Protein AF-A0A660V0S8-F1 (afdb_monomer)

Solvent-accessible surface area (backbone atoms only — not comparable to full-atom values): 15104 Å² total; per-residue (Å²): 139,89,83,45,78,45,71,48,69,44,84,44,68,54,79,60,59,44,68,66,18,20,34,27,27,36,7,22,43,36,39,29,39,39,32,39,33,30,27,68,86,47,39,59,31,23,13,35,38,32,38,13,78,90,41,45,68,30,36,36,28,32,35,51,12,37,29,36,12,45,38,39,24,32,28,71,76,47,45,76,46,73,36,50,101,50,11,32,24,52,79,33,47,68,75,63,17,51,78,36,50,44,72,49,39,80,84,70,50,80,66,59,75,43,50,76,72,56,59,81,54,47,78,40,70,63,48,84,91,79,54,65,42,67,44,73,46,77,47,57,16,28,30,40,56,50,70,63,48,52,61,27,54,15,41,36,39,40,37,42,42,40,36,38,34,61,54,26,42,41,36,31,57,17,39,36,41,33,29,27,35,39,35,28,67,37,53,58,84,40,76,82,74,63,22,34,41,35,35,52,19,41,39,42,42,39,50,28,66,74,44,68,99,44,82,81,42,60,71,50,42,74,48,42,49,28,29,34,43,18,33,17,19,34,40,35,33,40,19,37,30,68,34,41,40,14,22,36,35,20,24,26,44,36,34,26,54,46,37,21,31,35,29,43,28,26,38,37,28,62,20,70,55,64,32,36,38,36,40,45,23,49,38,30,15,39,47,90,81,65,88,60,79,35,48,54,47,52,73,52,76,39,74,45,74,42,77,89,47,62,43,79,49,86,129

Radius of gyration: 21.32 Å; Cα contacts (8 Å, |Δi|>4): 962; chains: 1; bounding box: 50×56×62 Å

Secondary structure (DSSP, 8-state):
---EEE--EEEEE---GGGGSSEEESS-EEEEEEEEEEESSSGGGG-EEE--TT-SEEEEEEES-EESS-EEE--TT-EEEEESTT-EETTEETTGGGGGEEESPPPPPPPPB-GGGGGGG--EE--TTT--TTS-EEEEEEEE-TT---EE-S-EEEEEEEEEPSS-EEEE-S-EEEEEEEEE---TT--SS-SEEEE-S-EEEE-GGGS-SSGGGTTGGG--SEEEEEEEEEEEE-S-BSEE-SEEEEEEEEE-TT--EEESS-EEE-SSSPEEEEEEEEEEE--TT--SPPTTB---EEEEE-GGG-EEE--

Sequence (315 aa):
ISRTIRVNYSFGTREHNVFDYGVATKGPLSLSGNIDMNGATVAVEADVYIESNSQNEALSIIGNSQIAGDVQITNPDAYVTLQGGQAGIGGETGDDALDHVTIGSEPSEFPLPLTGYFEQYVQNVFDPDEEDTSADNTYENIRIPGGTNPHFSGNVTLNGIIFIETPNVVTFSGNVDITGIIIGDGDMNDNSGTNQLTFLGNVSSSSVESLPETSQFDGIRDETGTFLMAPGFTASFGGSFDTLNGAIAANGINFFGNAGGTINGSILNYSDTPMTFSGNSDLTFNRSGITEVPAGFGPEIILHYISDSYSEVSG

Nearest PDB structures (foldseek):
  8x1l-assembly1_A  TM=3.898E-01  e=7.301E-03  Flavobacterium frigoris PS1
  3uyv-assembly1_A-2  TM=3.510E-01  e=4.086E-03  Leucosporidium sp. AY30
  6n2b-assembly1_A  TM=2.556E-01  e=6.433E-02  Caldicellulosiruptor acetigenus I77R1B

Mean predicted aligned error: 4.98 Å

Structure (mmCIF, N/CA/C/O backbone):
data_AF-A0A660V0S8-F1
#
_entry.id   AF-A0A660V0S8-F1
#
loop_
_atom_site.group_PDB
_atom_site.id
_atom_site.type_symbol
_atom_site.label_atom_id
_atom_site.label_alt_id
_atom_site.label_comp_id
_atom_site.label_asym_id
_atom_site.label_entity_id
_atom_site.label_seq_id
_atom_site.pdbx_PDB_ins_code
_atom_site.Cartn_x
_atom_site.Cartn_y
_atom_site.Cartn_z
_atom_site.occupancy
_atom_site.B_iso_or_equiv
_atom_site.auth_seq_id
_atom_site.auth_comp_id
_atom_site.auth_asym_id
_atom_site.auth_atom_id
_atom_site.pdbx_PDB_model_num
ATOM 1 N N . ILE A 1 1 ? -28.653 -31.673 -38.261 1.00 70.56 1 ILE A N 1
ATOM 2 C CA . ILE A 1 1 ? -27.719 -32.629 -37.620 1.00 70.56 1 ILE A CA 1
ATOM 3 C C . ILE A 1 1 ? -27.285 -31.982 -36.315 1.00 70.56 1 ILE A C 1
ATOM 5 O O . ILE A 1 1 ? -26.830 -30.849 -36.370 1.00 70.56 1 ILE A O 1
ATOM 9 N N . SER A 1 2 ? -27.521 -32.638 -35.179 1.00 75.94 2 SER A N 1
ATOM 10 C CA . SER A 1 2 ? -27.063 -32.200 -33.853 1.00 75.94 2 SER A CA 1
ATOM 11 C C . SER A 1 2 ? -25.847 -33.043 -33.469 1.00 75.94 2 SER A C 1
ATOM 13 O O . SER A 1 2 ? -25.834 -34.234 -33.781 1.00 75.94 2 SER A O 1
ATOM 15 N N . ARG A 1 3 ? -24.831 -32.441 -32.846 1.00 79.00 3 ARG A N 1
ATOM 16 C CA . ARG A 1 3 ? -23.669 -33.144 -32.284 1.00 79.00 3 ARG A CA 1
ATOM 17 C C . ARG A 1 3 ? -23.529 -32.759 -30.819 1.00 79.00 3 ARG A C 1
ATOM 19 O O . ARG A 1 3 ? -23.626 -31.579 -30.491 1.00 79.00 3 ARG A O 1
ATOM 26 N N . THR A 1 4 ? -23.285 -33.745 -29.963 1.00 85.88 4 THR A N 1
ATOM 27 C CA . THR A 1 4 ? -22.961 -33.524 -28.553 1.00 85.88 4 THR A CA 1
ATOM 28 C C . THR A 1 4 ? -21.456 -33.645 -28.383 1.00 85.88 4 THR A C 1
ATOM 30 O O . THR A 1 4 ? -20.863 -34.638 -28.796 1.00 85.88 4 THR A O 1
ATOM 33 N N . ILE A 1 5 ? -20.838 -32.632 -27.784 1.00 89.44 5 ILE A N 1
ATOM 34 C CA . ILE A 1 5 ? -19.402 -32.605 -27.500 1.00 89.44 5 ILE A CA 1
ATOM 35 C C . ILE A 1 5 ? -19.208 -32.825 -26.002 1.00 89.44 5 ILE A C 1
ATOM 37 O O . ILE A 1 5 ? -19.959 -32.287 -25.187 1.00 89.44 5 ILE A O 1
ATOM 41 N N . ARG A 1 6 ? -18.192 -33.611 -25.647 1.00 90.56 6 ARG A N 1
ATOM 42 C CA . ARG A 1 6 ? -17.685 -33.747 -24.285 1.00 90.56 6 ARG A CA 1
ATOM 43 C C . ARG A 1 6 ? -16.220 -33.332 -24.258 1.00 90.56 6 ARG A C 1
ATOM 45 O O . ARG A 1 6 ? -15.442 -33.744 -25.114 1.00 90.56 6 ARG A O 1
ATOM 52 N N . VAL A 1 7 ? -15.877 -32.543 -23.251 1.00 92.75 7 VAL A N 1
ATOM 53 C CA . VAL A 1 7 ? -14.520 -32.097 -22.940 1.00 92.75 7 VAL A CA 1
ATOM 54 C C . VAL A 1 7 ? -14.321 -32.163 -21.430 1.00 92.75 7 VAL A C 1
ATOM 56 O O . VAL A 1 7 ? -15.283 -32.025 -20.671 1.00 92.75 7 VAL A O 1
ATOM 59 N N . ASN A 1 8 ? -13.084 -32.376 -21.006 1.00 93.50 8 ASN A N 1
ATOM 60 C CA . ASN A 1 8 ? -12.657 -32.275 -19.621 1.00 93.50 8 ASN A CA 1
ATOM 61 C C . ASN A 1 8 ? -11.898 -30.961 -19.421 1.00 93.50 8 ASN A C 1
ATOM 63 O O . ASN A 1 8 ? -11.192 -30.480 -20.311 1.00 93.50 8 ASN A O 1
ATOM 67 N N . TYR A 1 9 ? -12.003 -30.438 -18.208 1.00 91.56 9 TYR A N 1
ATOM 68 C CA . TYR A 1 9 ? -11.199 -29.328 -17.725 1.00 91.56 9 TYR A CA 1
ATOM 69 C C . TYR A 1 9 ? -10.432 -29.788 -16.488 1.00 91.56 9 TYR A C 1
ATOM 71 O O . TYR A 1 9 ? -10.940 -30.608 -15.718 1.00 91.56 9 TYR A O 1
ATOM 79 N N . SER A 1 10 ? -9.229 -29.262 -16.295 1.00 91.06 10 SER A N 1
ATOM 80 C CA . SER A 1 10 ? -8.525 -29.323 -15.014 1.00 91.06 10 SER A CA 1
ATOM 81 C C . SER A 1 10 ? -8.534 -27.949 -14.367 1.00 91.06 10 SER A C 1
ATOM 83 O O . SER A 1 10 ? -8.363 -26.942 -15.049 1.00 91.06 10 SER A O 1
ATOM 85 N N . PHE A 1 11 ? -8.705 -27.914 -13.052 1.00 85.69 11 PHE A N 1
ATOM 86 C CA . PHE A 1 11 ? -8.519 -26.695 -12.277 1.00 85.69 11 PHE A CA 1
ATOM 87 C C . PHE A 1 11 ? -7.022 -26.442 -12.089 1.00 85.69 11 PHE A C 1
ATOM 89 O O . PHE A 1 11 ? -6.284 -27.362 -11.733 1.00 85.69 11 PHE A O 1
ATOM 96 N N . GLY A 1 12 ? -6.594 -25.214 -12.347 1.00 77.62 12 GLY A N 1
ATOM 97 C CA . GLY A 1 12 ? -5.301 -24.673 -11.951 1.00 77.62 12 GLY A CA 1
ATOM 98 C C . GLY A 1 12 ? -5.501 -23.379 -11.172 1.00 77.62 12 GLY A C 1
ATOM 99 O O . GLY A 1 12 ? -6.607 -22.838 -11.122 1.00 77.62 12 GLY A O 1
ATOM 100 N N . THR A 1 13 ? -4.435 -22.893 -10.559 1.00 70.50 13 THR A N 1
ATOM 101 C CA . THR A 1 13 ? -4.370 -21.563 -9.950 1.00 70.50 13 THR A CA 1
ATOM 102 C C . THR A 1 13 ? -3.445 -20.714 -10.798 1.00 70.50 13 THR A C 1
ATOM 104 O O . THR A 1 13 ? -2.351 -21.170 -11.139 1.00 70.50 13 THR A O 1
ATOM 107 N N . ARG A 1 14 ? -3.870 -19.504 -11.159 1.00 66.50 14 ARG A N 1
ATOM 108 C CA . ARG A 1 14 ? -2.944 -18.534 -11.741 1.00 66.50 14 ARG A CA 1
ATOM 109 C C . ARG A 1 14 ? -2.052 -17.977 -10.644 1.00 66.50 14 ARG A C 1
ATOM 111 O O . ARG A 1 14 ? -2.534 -17.667 -9.557 1.00 66.50 14 ARG A O 1
ATOM 118 N N . GLU A 1 15 ? -0.758 -17.900 -10.920 1.00 67.38 15 GLU A N 1
ATOM 119 C CA . GLU A 1 15 ? 0.178 -17.217 -10.034 1.00 67.38 15 GLU A CA 1
ATOM 120 C C . GLU A 1 15 ? -0.044 -15.706 -10.157 1.00 67.38 15 GLU A C 1
ATOM 122 O O . GLU A 1 15 ? -0.038 -15.155 -11.261 1.00 67.38 15 GLU A O 1
ATOM 127 N N . HIS A 1 16 ? -0.258 -15.047 -9.017 1.00 81.12 16 HIS A N 1
ATOM 128 C CA . HIS A 1 16 ? -0.380 -13.593 -8.922 1.00 81.12 16 HIS A CA 1
ATOM 129 C C . HIS A 1 16 ? 1.010 -12.965 -8.954 1.00 81.12 16 HIS A C 1
ATOM 131 O O . HIS A 1 16 ? 1.558 -12.580 -7.922 1.00 81.12 16 HIS A O 1
ATOM 137 N N . ASN A 1 17 ? 1.579 -12.870 -10.153 1.00 87.25 17 ASN A N 1
ATOM 138 C CA . ASN A 1 17 ? 2.924 -12.337 -10.381 1.00 87.25 17 ASN A CA 1
ATOM 139 C C . ASN A 1 17 ? 3.076 -10.852 -10.001 1.00 87.25 17 ASN A C 1
ATOM 141 O O . ASN A 1 17 ? 4.182 -10.332 -9.947 1.00 87.25 17 ASN A O 1
ATOM 145 N N . VAL A 1 18 ? 1.986 -10.140 -9.704 1.00 92.25 18 VAL A N 1
ATOM 146 C CA . VAL A 1 18 ? 2.048 -8.746 -9.245 1.00 92.25 18 VAL A CA 1
ATOM 147 C C . VAL A 1 18 ? 2.797 -8.587 -7.911 1.00 92.25 18 VAL A C 1
ATOM 149 O O . VAL A 1 18 ? 3.377 -7.535 -7.656 1.00 92.25 18 VAL A O 1
ATOM 152 N N . PHE A 1 19 ? 2.839 -9.634 -7.077 1.00 92.88 19 PHE A N 1
ATOM 153 C CA . PHE A 1 19 ? 3.627 -9.648 -5.836 1.00 92.88 19 PHE A CA 1
ATOM 154 C C . PHE A 1 19 ? 5.127 -9.908 -6.073 1.00 92.88 19 PHE A C 1
ATOM 156 O O . PHE A 1 19 ? 5.934 -9.790 -5.145 1.00 92.88 19 PHE A O 1
ATOM 163 N N . ASP A 1 20 ? 5.528 -10.188 -7.319 1.00 91.88 20 ASP A N 1
ATOM 164 C CA . ASP A 1 20 ? 6.935 -10.286 -7.714 1.00 91.88 20 ASP A CA 1
ATOM 165 C C . ASP A 1 20 ? 7.611 -8.915 -7.837 1.00 91.88 20 ASP A C 1
ATOM 167 O O . ASP A 1 20 ? 8.824 -8.857 -8.019 1.00 91.88 20 ASP A O 1
ATOM 171 N N . TYR A 1 21 ? 6.859 -7.825 -7.673 1.00 95.31 21 TYR A N 1
ATOM 172 C CA . TYR A 1 21 ? 7.344 -6.449 -7.701 1.00 95.31 21 TYR A CA 1
ATOM 173 C C . TYR A 1 21 ? 7.270 -5.831 -6.301 1.00 95.31 21 TYR A C 1
ATOM 175 O O . TYR A 1 21 ? 6.387 -6.162 -5.505 1.00 95.31 21 TYR A O 1
ATOM 183 N N . GLY A 1 22 ? 8.183 -4.911 -5.989 1.00 96.00 22 GLY A N 1
ATOM 184 C CA . GLY A 1 22 ? 8.070 -4.079 -4.787 1.00 96.00 22 GLY A CA 1
ATOM 185 C C . GLY A 1 22 ? 6.885 -3.122 -4.901 1.00 96.00 22 GLY A C 1
ATOM 186 O O . GLY A 1 22 ? 6.108 -2.952 -3.959 1.00 96.00 22 GLY A O 1
ATOM 187 N N . VAL A 1 23 ? 6.693 -2.563 -6.099 1.00 97.94 23 VAL A N 1
ATOM 188 C CA . VAL A 1 23 ? 5.574 -1.675 -6.426 1.00 97.94 23 VAL A CA 1
ATOM 189 C C . VAL A 1 23 ? 4.888 -2.141 -7.700 1.00 97.94 23 VAL A C 1
ATOM 191 O O . VAL A 1 23 ? 5.530 -2.344 -8.724 1.00 97.94 23 VAL A O 1
ATOM 194 N N . ALA A 1 24 ? 3.566 -2.236 -7.656 1.00 98.00 24 ALA A N 1
ATOM 195 C CA . ALA A 1 24 ? 2.727 -2.486 -8.810 1.00 98.00 24 ALA A CA 1
ATOM 196 C C . ALA A 1 24 ? 1.561 -1.497 -8.852 1.00 98.00 24 ALA A C 1
ATOM 198 O O . ALA A 1 24 ? 0.851 -1.296 -7.865 1.00 98.00 24 ALA A O 1
ATOM 199 N N . THR A 1 25 ? 1.330 -0.871 -10.001 1.00 98.38 25 THR A N 1
ATOM 200 C CA . THR A 1 25 ? 0.283 0.146 -10.145 1.00 98.38 25 THR A CA 1
ATOM 201 C C . THR A 1 25 ? -0.439 0.043 -11.480 1.00 98.38 25 THR A C 1
ATOM 203 O O . THR A 1 25 ? 0.182 -0.165 -12.520 1.00 98.38 25 THR A O 1
ATOM 206 N N . LYS A 1 26 ? -1.766 0.212 -11.465 1.00 97.75 26 LYS A N 1
ATOM 207 C CA . LYS A 1 26 ? -2.550 0.349 -12.700 1.00 97.75 26 LYS A CA 1
ATOM 208 C C . LYS A 1 26 ? -2.411 1.738 -13.327 1.00 97.75 26 LYS A C 1
ATOM 210 O O . LYS A 1 26 ? -2.377 1.867 -14.548 1.00 97.75 26 LYS A O 1
ATOM 215 N N . GLY A 1 27 ? -2.310 2.779 -12.507 1.00 97.75 27 GLY A N 1
ATOM 216 C CA . GLY A 1 27 ? -2.029 4.151 -12.925 1.00 97.75 27 GLY A CA 1
ATOM 217 C C . GLY A 1 27 ? -0.530 4.457 -13.012 1.00 97.75 27 GLY A C 1
ATOM 218 O O . GLY A 1 27 ? 0.284 3.614 -12.629 1.00 97.75 27 GLY A O 1
ATOM 219 N N . PRO A 1 28 ? -0.152 5.663 -13.470 1.00 98.44 28 PRO A N 1
ATOM 220 C CA . PRO A 1 28 ? 1.238 6.117 -13.484 1.00 98.44 28 PRO A CA 1
ATOM 221 C C . PRO A 1 28 ? 1.906 6.088 -12.107 1.00 98.44 28 PRO A C 1
ATOM 223 O O . PRO A 1 28 ? 1.236 6.230 -11.083 1.00 98.44 28 PRO A O 1
ATOM 226 N N . LEU A 1 29 ? 3.235 6.009 -12.085 1.00 98.69 29 LEU A N 1
ATOM 227 C CA . LEU A 1 29 ? 4.045 6.218 -10.885 1.00 98.69 29 LEU A CA 1
ATOM 228 C C . LEU A 1 29 ? 4.779 7.561 -10.962 1.00 98.69 29 LEU A C 1
ATOM 230 O O . LEU A 1 29 ? 5.435 7.876 -11.954 1.00 98.69 29 LEU A O 1
ATOM 234 N N . SER A 1 30 ? 4.708 8.351 -9.894 1.00 98.44 30 SER A N 1
ATOM 235 C CA . SER A 1 30 ? 5.436 9.615 -9.777 1.00 98.44 30 SER A CA 1
ATOM 236 C C . SER A 1 30 ? 6.283 9.639 -8.510 1.00 98.44 30 SER A C 1
ATOM 238 O O . SER A 1 30 ? 5.748 9.633 -7.404 1.00 98.44 30 SER A O 1
ATOM 240 N N . LEU A 1 31 ? 7.597 9.762 -8.672 1.00 98.25 31 LEU A N 1
ATOM 241 C CA . LEU A 1 31 ? 8.572 9.969 -7.606 1.00 98.25 31 LEU A CA 1
ATOM 242 C C . LEU A 1 31 ? 9.061 11.419 -7.636 1.00 98.25 31 LEU A C 1
ATOM 244 O O . LEU A 1 31 ? 9.432 11.933 -8.692 1.00 98.25 31 LEU A O 1
ATOM 248 N N . SER A 1 32 ? 9.064 12.103 -6.493 1.00 97.31 32 SER A N 1
ATOM 249 C CA . SER A 1 32 ? 9.518 13.495 -6.414 1.00 97.31 32 SER A CA 1
ATOM 250 C C . SER A 1 32 ? 10.283 13.820 -5.130 1.00 97.31 32 SER A C 1
ATOM 252 O O . SER A 1 32 ? 9.891 13.441 -4.032 1.00 97.31 32 SER A O 1
ATOM 254 N N . GLY A 1 33 ? 11.364 14.589 -5.248 1.00 95.69 33 GLY A N 1
ATOM 255 C CA . GLY A 1 33 ? 12.236 14.909 -4.118 1.00 95.69 33 GLY A CA 1
ATOM 256 C C . GLY A 1 33 ? 13.392 13.919 -4.012 1.00 95.69 33 GLY A C 1
ATOM 257 O O . GLY A 1 33 ? 14.150 13.771 -4.972 1.00 95.69 33 GLY A O 1
ATOM 258 N N . ASN A 1 34 ? 13.552 13.285 -2.853 1.00 96.31 34 ASN A N 1
ATOM 259 C CA . ASN A 1 34 ? 14.632 12.348 -2.539 1.00 96.31 34 ASN A CA 1
ATOM 260 C C . ASN A 1 34 ? 14.026 11.017 -2.064 1.00 96.31 34 ASN A C 1
ATOM 262 O O . ASN A 1 34 ? 14.058 10.711 -0.873 1.00 96.31 34 ASN A O 1
ATOM 266 N N . ILE A 1 35 ? 13.386 10.292 -2.983 1.00 97.44 35 ILE A N 1
ATOM 267 C CA .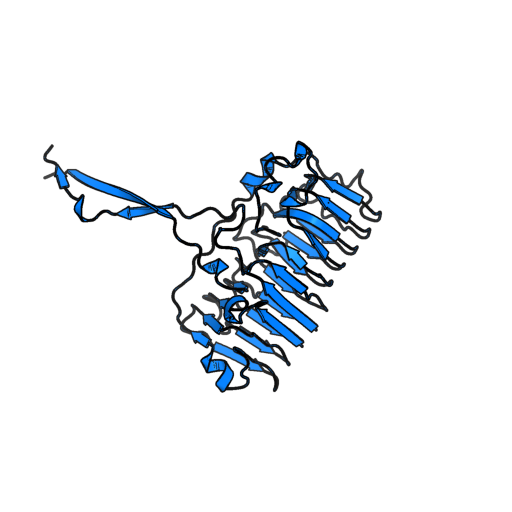 ILE A 1 35 ? 12.812 8.970 -2.722 1.00 97.44 35 ILE A CA 1
ATOM 268 C C . ILE A 1 35 ? 13.798 7.902 -3.167 1.00 97.44 35 ILE A C 1
ATOM 270 O O . ILE A 1 35 ? 14.165 7.895 -4.335 1.00 97.44 35 ILE A O 1
ATOM 274 N N . ASP A 1 36 ? 14.189 6.996 -2.285 1.00 96.88 36 ASP A N 1
ATOM 275 C CA . ASP A 1 36 ? 15.048 5.867 -2.634 1.00 96.88 36 ASP A CA 1
ATOM 276 C C . ASP A 1 36 ? 14.290 4.551 -2.437 1.00 96.88 36 ASP A C 1
ATOM 278 O O . ASP A 1 36 ? 13.828 4.260 -1.336 1.00 96.88 36 ASP A O 1
ATOM 282 N N . MET A 1 37 ? 14.109 3.772 -3.503 1.00 97.56 37 MET A N 1
ATOM 283 C CA . MET A 1 37 ? 13.442 2.470 -3.464 1.00 97.56 37 MET A CA 1
ATOM 284 C C . MET A 1 37 ? 14.470 1.351 -3.612 1.00 97.56 37 MET A C 1
ATOM 286 O O . MET A 1 37 ? 14.977 1.112 -4.705 1.00 97.56 37 MET A O 1
ATOM 290 N N . ASN A 1 38 ? 14.729 0.623 -2.529 1.00 97.00 38 ASN A N 1
ATOM 291 C CA . ASN A 1 38 ? 15.744 -0.425 -2.465 1.00 97.00 38 ASN A CA 1
ATOM 292 C C . ASN A 1 38 ? 15.150 -1.791 -2.138 1.00 97.00 38 ASN A C 1
ATOM 294 O O . ASN A 1 38 ? 14.144 -1.899 -1.444 1.00 97.00 38 ASN A O 1
ATOM 298 N N . GLY A 1 39 ? 15.807 -2.851 -2.598 1.00 94.19 39 GLY A N 1
ATOM 299 C CA . GLY A 1 39 ? 15.573 -4.193 -2.074 1.00 94.19 39 GLY A CA 1
ATOM 300 C C . GLY A 1 39 ? 16.369 -4.428 -0.792 1.00 94.19 39 GLY A C 1
ATOM 301 O O . GLY A 1 39 ? 17.503 -3.963 -0.676 1.00 94.19 39 GLY A O 1
ATOM 302 N N . ALA A 1 40 ? 15.803 -5.156 0.169 1.00 92.19 40 ALA A N 1
ATOM 303 C CA . ALA A 1 40 ? 16.470 -5.470 1.433 1.00 92.19 40 ALA A CA 1
ATOM 304 C C . ALA A 1 40 ? 17.682 -6.394 1.243 1.00 92.19 40 ALA A C 1
ATOM 306 O O . ALA A 1 40 ? 18.696 -6.263 1.931 1.00 92.19 40 ALA A O 1
ATOM 307 N N . THR A 1 41 ? 17.568 -7.333 0.307 1.00 88.00 41 THR A N 1
ATOM 308 C CA . THR A 1 41 ? 18.562 -8.370 0.021 1.00 88.00 41 THR A CA 1
ATOM 309 C C . THR A 1 41 ? 19.060 -8.285 -1.416 1.00 88.00 41 THR A C 1
ATOM 311 O O . THR A 1 41 ? 20.258 -8.440 -1.663 1.00 88.00 41 THR A O 1
ATOM 314 N N . VAL A 1 42 ? 18.157 -8.060 -2.374 1.00 88.94 42 VAL A N 1
ATOM 315 C CA . VAL A 1 42 ? 18.467 -8.017 -3.811 1.00 88.94 42 VAL A CA 1
ATOM 316 C C . VAL A 1 42 ? 17.638 -6.944 -4.510 1.00 88.94 42 VAL A C 1
ATOM 318 O O . VAL A 1 42 ? 16.477 -6.749 -4.179 1.00 88.94 42 VAL A O 1
ATOM 321 N N . ALA A 1 43 ? 18.211 -6.276 -5.515 1.00 85.62 43 ALA A N 1
ATOM 322 C CA . ALA A 1 43 ? 17.563 -5.158 -6.212 1.00 85.62 43 ALA A CA 1
ATOM 323 C C . ALA A 1 43 ? 16.181 -5.504 -6.800 1.00 85.62 43 ALA A C 1
ATOM 325 O O . ALA A 1 43 ? 15.278 -4.679 -6.724 1.00 85.62 43 ALA A O 1
ATOM 326 N N . VAL A 1 44 ? 15.997 -6.749 -7.268 1.00 89.69 44 VAL A N 1
ATOM 327 C CA . VAL A 1 44 ? 14.719 -7.270 -7.797 1.00 89.69 44 VAL A CA 1
ATOM 328 C C . VAL A 1 44 ? 13.560 -7.156 -6.791 1.00 89.69 44 VAL A C 1
ATOM 330 O O . VAL A 1 44 ? 12.390 -7.115 -7.160 1.00 89.69 44 VAL A O 1
ATOM 333 N N . GLU A 1 45 ? 13.841 -7.051 -5.486 1.00 92.06 45 GLU A N 1
ATOM 334 C CA . GLU A 1 45 ? 12.801 -6.797 -4.481 1.00 92.06 45 GLU A CA 1
ATOM 335 C C . GLU A 1 45 ? 12.115 -5.438 -4.660 1.00 92.06 45 GLU A C 1
ATOM 337 O O . GLU A 1 45 ? 10.946 -5.321 -4.299 1.00 92.06 45 GLU A O 1
ATOM 342 N N . ALA A 1 46 ? 12.801 -4.466 -5.265 1.00 95.62 46 ALA A N 1
ATOM 343 C CA . ALA A 1 46 ? 12.306 -3.127 -5.569 1.00 95.62 46 ALA A CA 1
ATOM 344 C C . ALA A 1 46 ? 11.929 -2.926 -7.046 1.00 95.62 46 ALA A C 1
ATOM 346 O O . ALA A 1 46 ? 11.764 -1.782 -7.469 1.00 95.62 46 ALA A O 1
ATOM 347 N N . ASP A 1 47 ? 11.777 -4.006 -7.820 1.00 97.69 47 ASP A N 1
ATOM 348 C CA . ASP A 1 47 ? 11.241 -3.917 -9.179 1.00 97.69 47 ASP A CA 1
ATOM 349 C C . ASP A 1 47 ? 9.861 -3.256 -9.180 1.00 97.69 47 ASP A C 1
ATOM 351 O O . ASP A 1 47 ? 9.079 -3.376 -8.225 1.00 97.69 47 ASP A O 1
ATOM 355 N N . VAL A 1 48 ? 9.557 -2.575 -10.281 1.00 98.44 48 VAL A N 1
ATOM 356 C CA . VAL A 1 48 ? 8.329 -1.803 -10.443 1.00 98.44 48 VAL A CA 1
ATOM 357 C C . VAL A 1 48 ? 7.558 -2.269 -11.667 1.00 98.44 48 VAL A C 1
ATOM 359 O O . VAL A 1 48 ? 8.093 -2.346 -12.770 1.00 98.44 48 VAL A O 1
ATOM 362 N N . TYR A 1 49 ? 6.265 -2.508 -11.480 1.00 98.50 49 TYR A N 1
ATOM 363 C CA . TYR A 1 49 ? 5.316 -2.801 -12.545 1.00 98.50 49 TYR A CA 1
ATOM 364 C C . TYR A 1 49 ? 4.280 -1.678 -12.689 1.00 98.50 49 TYR A C 1
ATOM 366 O O . TYR A 1 49 ? 3.682 -1.232 -11.707 1.00 98.50 49 TYR A O 1
ATOM 374 N N . ILE A 1 50 ? 4.039 -1.227 -13.921 1.00 98.69 50 ILE A N 1
ATOM 375 C CA . ILE A 1 50 ? 3.131 -0.117 -14.233 1.00 98.69 50 ILE A CA 1
ATOM 376 C C . ILE A 1 50 ? 2.248 -0.489 -15.433 1.00 98.69 50 ILE A C 1
ATOM 378 O O . ILE A 1 50 ? 2.754 -0.682 -16.535 1.00 98.69 50 ILE A O 1
ATOM 382 N N . GLU A 1 51 ? 0.919 -0.522 -15.280 1.00 98.19 51 GLU A N 1
ATOM 383 C CA . GLU A 1 51 ? 0.040 -0.697 -16.450 1.00 98.19 51 GLU A CA 1
ATOM 384 C C . GLU A 1 51 ? -0.039 0.594 -17.279 1.00 98.19 51 GLU A C 1
ATOM 386 O O . GLU A 1 51 ? 0.300 0.606 -18.461 1.00 98.19 51 GLU A O 1
ATOM 391 N N . SER A 1 52 ? -0.498 1.686 -16.654 1.00 97.31 52 SER A N 1
ATOM 392 C CA . SER A 1 52 ? -0.670 3.031 -17.224 1.00 97.31 52 SER A CA 1
ATOM 393 C C . SER A 1 52 ? -1.359 3.064 -18.597 1.00 97.31 52 SER A C 1
ATOM 395 O O . SER A 1 52 ? -1.012 3.855 -19.473 1.00 97.31 52 SER A O 1
ATOM 397 N N . ASN A 1 53 ? -2.381 2.231 -18.805 1.00 96.12 53 ASN A N 1
ATOM 398 C CA . ASN A 1 53 ? -3.073 2.117 -20.099 1.00 96.12 53 ASN A CA 1
ATOM 399 C C . ASN A 1 53 ? -3.807 3.402 -20.541 1.00 96.12 53 ASN A C 1
ATOM 401 O O . ASN A 1 53 ? -4.153 3.545 -21.712 1.00 96.12 53 ASN A O 1
ATOM 405 N N . SER A 1 54 ? -4.079 4.327 -19.616 1.00 93.88 54 SER A N 1
ATOM 406 C CA . SER A 1 54 ? -4.799 5.582 -19.876 1.00 93.88 54 SER A CA 1
ATOM 407 C C . SER A 1 54 ? -3.897 6.820 -19.959 1.00 93.88 54 SER A C 1
ATOM 409 O O . SER A 1 54 ? -4.397 7.908 -20.251 1.00 93.88 54 SER A O 1
ATOM 411 N N . GLN A 1 55 ? -2.589 6.684 -19.708 1.00 96.31 55 GLN A N 1
ATOM 412 C CA . GLN A 1 55 ? -1.629 7.791 -19.653 1.00 96.31 55 GLN A CA 1
ATOM 413 C C . GLN A 1 55 ? -0.301 7.382 -20.300 1.00 96.31 55 GLN A C 1
ATOM 415 O O . GLN A 1 55 ? 0.261 6.340 -19.969 1.00 96.31 55 GLN A O 1
ATOM 420 N N . ASN A 1 56 ? 0.225 8.218 -21.199 1.00 97.88 56 ASN A N 1
ATOM 421 C CA . ASN A 1 56 ? 1.502 7.929 -21.862 1.00 97.88 56 ASN A CA 1
ATOM 422 C C . ASN A 1 56 ? 2.699 8.210 -20.946 1.00 97.88 56 ASN A C 1
ATOM 424 O O . ASN A 1 56 ? 3.710 7.533 -21.050 1.00 97.88 56 ASN A O 1
ATOM 428 N N . GLU A 1 57 ? 2.608 9.174 -20.031 1.00 98.44 57 GLU A N 1
ATOM 429 C CA . GLU A 1 57 ? 3.631 9.336 -18.995 1.00 98.44 57 GLU A CA 1
ATOM 430 C C . GLU A 1 57 ? 3.409 8.287 -17.908 1.00 98.44 57 GLU A C 1
ATOM 432 O O . GLU A 1 57 ? 2.616 8.498 -16.992 1.00 98.44 57 GLU A O 1
ATOM 437 N N . ALA A 1 58 ? 4.060 7.133 -18.043 1.00 98.50 58 ALA A N 1
ATOM 438 C CA . ALA A 1 58 ? 3.863 6.014 -17.127 1.00 98.50 58 ALA A CA 1
ATOM 439 C C . ALA A 1 58 ? 4.707 6.153 -15.853 1.00 98.50 58 ALA A C 1
ATOM 441 O O . ALA A 1 58 ? 4.266 5.760 -14.775 1.00 98.50 58 ALA A O 1
ATOM 442 N N . LEU A 1 59 ? 5.902 6.737 -15.970 1.00 98.69 59 LEU A N 1
ATOM 443 C CA . LEU A 1 59 ? 6.817 6.967 -14.856 1.00 98.69 59 LEU A CA 1
ATOM 444 C C . LEU A 1 59 ? 7.418 8.370 -14.936 1.00 98.69 59 LEU A C 1
ATOM 446 O O . LEU A 1 59 ? 7.965 8.761 -15.966 1.00 98.69 59 LEU A O 1
ATOM 450 N N . SER A 1 60 ? 7.371 9.098 -13.824 1.00 98.44 60 SER A N 1
ATOM 451 C CA . SER A 1 60 ? 8.050 10.382 -13.652 1.00 98.44 60 SER A CA 1
ATOM 452 C C . SER A 1 60 ? 8.918 10.348 -12.399 1.00 98.44 60 SER A C 1
ATOM 454 O O . SER A 1 60 ? 8.402 10.180 -11.299 1.00 98.44 60 SER A O 1
ATOM 456 N N . ILE A 1 61 ? 10.225 10.555 -12.546 1.00 98.31 61 ILE A N 1
ATOM 457 C CA . ILE A 1 61 ? 11.187 10.673 -11.446 1.00 98.31 61 ILE A CA 1
ATOM 458 C C . ILE A 1 61 ? 11.761 12.090 -11.463 1.00 98.31 61 ILE A C 1
ATOM 460 O O . ILE A 1 61 ? 12.497 12.460 -12.376 1.00 98.31 61 ILE A O 1
ATOM 464 N N . ILE A 1 62 ? 11.426 12.893 -10.451 1.00 96.88 62 ILE A N 1
ATOM 465 C CA . ILE A 1 62 ? 11.836 14.297 -10.333 1.00 96.88 62 ILE A CA 1
ATOM 466 C C . ILE A 1 62 ? 12.703 14.498 -9.084 1.00 96.88 62 ILE A C 1
ATOM 468 O O . ILE A 1 62 ? 12.277 14.239 -7.963 1.00 96.88 62 ILE A O 1
ATOM 472 N N . GLY A 1 63 ? 13.896 15.066 -9.245 1.00 94.88 63 GLY A N 1
ATOM 473 C CA . GLY A 1 63 ? 14.825 15.360 -8.153 1.00 94.88 63 GLY A CA 1
ATOM 474 C C . GLY A 1 63 ? 15.977 14.361 -8.098 1.00 94.88 63 GLY A C 1
ATOM 475 O O . GLY A 1 63 ? 16.648 14.143 -9.104 1.00 94.88 63 GLY A O 1
ATOM 476 N N . ASN A 1 64 ? 16.230 13.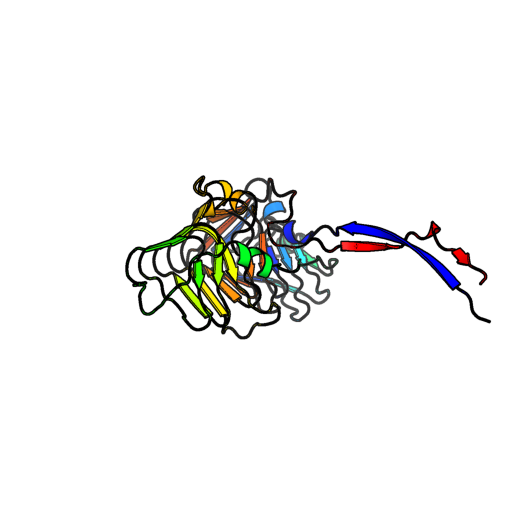801 -6.916 1.00 95.94 64 ASN A N 1
ATOM 477 C CA . ASN A 1 64 ? 17.288 12.815 -6.674 1.00 95.94 64 ASN A CA 1
ATOM 478 C C . ASN A 1 64 ? 16.697 11.450 -6.297 1.00 95.94 64 ASN A C 1
ATOM 480 O O . ASN A 1 64 ? 17.239 10.758 -5.442 1.00 95.94 64 ASN A O 1
ATOM 484 N N . SER A 1 65 ? 15.531 11.123 -6.853 1.00 97.25 65 SER A N 1
ATOM 485 C CA . SER A 1 65 ? 14.845 9.875 -6.532 1.00 97.25 65 SER A CA 1
ATOM 486 C C . SER A 1 65 ? 15.397 8.707 -7.359 1.00 97.25 65 SER A C 1
ATOM 488 O O . SER A 1 65 ? 15.846 8.910 -8.489 1.00 97.25 65 SER A O 1
ATOM 490 N N . GLN A 1 66 ? 15.380 7.506 -6.794 1.00 97.06 66 GLN A N 1
ATOM 491 C CA . GLN A 1 66 ? 16.021 6.306 -7.324 1.00 97.06 66 GLN A CA 1
ATOM 492 C C . GLN A 1 66 ? 15.108 5.087 -7.171 1.00 97.06 66 GLN A C 1
ATOM 494 O O . GLN A 1 66 ? 14.411 4.939 -6.167 1.00 97.06 66 GLN A O 1
ATOM 499 N N . ILE A 1 67 ? 15.142 4.208 -8.170 1.00 98.25 67 ILE A N 1
ATOM 500 C CA . ILE A 1 67 ? 14.590 2.853 -8.111 1.00 98.25 67 ILE A CA 1
ATOM 501 C C . ILE A 1 67 ? 15.760 1.891 -8.298 1.00 98.25 67 ILE A C 1
ATOM 503 O O . ILE A 1 67 ? 16.428 1.933 -9.325 1.00 98.25 67 ILE A O 1
ATOM 507 N N . ALA A 1 68 ? 16.043 1.035 -7.319 1.00 97.75 68 ALA A N 1
ATOM 508 C CA . ALA A 1 68 ? 17.162 0.100 -7.413 1.00 97.75 68 ALA A CA 1
ATOM 509 C C . ALA A 1 68 ? 16.901 -1.054 -8.394 1.00 97.75 68 ALA A C 1
ATOM 511 O O . ALA A 1 68 ? 17.853 -1.575 -8.971 1.00 97.75 68 ALA A O 1
ATOM 512 N N . GLY A 1 69 ? 15.639 -1.468 -8.540 1.00 97.19 69 GLY A N 1
ATOM 513 C CA . GLY A 1 69 ? 15.212 -2.529 -9.453 1.00 97.19 69 GLY A CA 1
ATOM 514 C C . GLY A 1 69 ? 14.953 -2.051 -10.884 1.00 97.19 69 GLY A C 1
ATOM 515 O O . GLY A 1 69 ? 15.214 -0.896 -11.234 1.00 97.19 69 GLY A O 1
ATOM 516 N N . ASP A 1 70 ? 14.399 -2.954 -11.688 1.00 98.25 70 ASP A N 1
ATOM 517 C CA . ASP A 1 70 ? 13.969 -2.693 -13.061 1.00 98.25 70 ASP A CA 1
ATOM 518 C C . ASP A 1 70 ? 12.513 -2.200 -13.105 1.00 98.25 70 ASP A C 1
ATOM 520 O O . ASP A 1 70 ? 11.715 -2.421 -12.188 1.00 98.25 70 ASP A O 1
ATOM 524 N N . VAL A 1 71 ? 12.139 -1.543 -14.206 1.00 98.69 71 VAL A N 1
ATOM 525 C CA . VAL A 1 71 ? 10.778 -1.040 -14.433 1.00 98.69 71 VAL A CA 1
ATOM 526 C C . VAL A 1 71 ? 10.155 -1.734 -15.642 1.00 98.69 71 VAL A C 1
ATOM 528 O O . VAL A 1 71 ? 10.693 -1.699 -16.748 1.00 98.69 71 VAL A O 1
ATOM 531 N N . GLN A 1 72 ? 8.971 -2.313 -15.459 1.00 98.62 72 GLN A N 1
ATOM 532 C CA . GLN A 1 72 ? 8.163 -2.899 -16.527 1.00 98.62 72 GLN A CA 1
ATOM 533 C C . GLN A 1 72 ? 6.875 -2.103 -16.725 1.00 98.62 72 GLN A C 1
ATOM 535 O O . GLN A 1 72 ? 6.129 -1.864 -15.775 1.00 98.62 72 GLN A O 1
ATOM 540 N N . ILE A 1 73 ? 6.611 -1.700 -17.967 1.00 98.69 73 ILE A N 1
ATOM 541 C CA . ILE A 1 73 ? 5.457 -0.886 -18.346 1.00 98.69 73 ILE A CA 1
ATOM 542 C C . ILE A 1 73 ? 4.655 -1.604 -19.427 1.00 98.69 73 ILE A C 1
ATOM 544 O O . ILE A 1 73 ? 5.179 -1.900 -20.502 1.00 98.69 73 ILE A O 1
ATOM 548 N N . THR A 1 74 ? 3.364 -1.821 -19.184 1.00 98.44 74 THR A N 1
ATOM 549 C CA . THR A 1 74 ? 2.480 -2.503 -20.142 1.00 9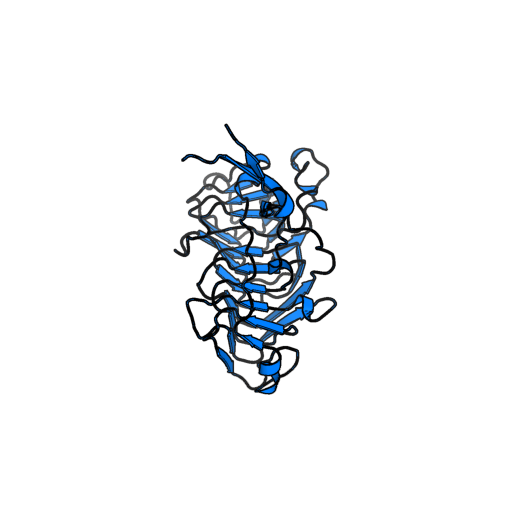8.44 74 THR A CA 1
ATOM 550 C C . THR A 1 74 ? 2.084 -1.612 -21.313 1.00 98.44 74 THR A C 1
ATOM 552 O O . THR A 1 74 ? 2.077 -2.077 -22.451 1.00 98.44 74 THR A O 1
ATOM 555 N N . ASN A 1 75 ? 1.748 -0.339 -21.068 1.00 98.31 75 ASN A N 1
ATOM 556 C CA . ASN A 1 75 ? 1.329 0.577 -22.128 1.00 98.31 75 ASN A CA 1
ATOM 557 C C . ASN A 1 75 ? 2.442 0.725 -23.195 1.00 98.31 75 ASN A C 1
ATOM 559 O O . ASN A 1 75 ? 3.492 1.293 -22.892 1.00 98.31 75 ASN A O 1
ATOM 563 N N . PRO A 1 76 ? 2.232 0.267 -24.446 1.00 98.19 76 PRO A N 1
ATOM 564 C CA . PRO A 1 76 ? 3.266 0.284 -25.482 1.00 98.19 76 PRO A CA 1
ATOM 565 C C . PRO A 1 76 ? 3.598 1.694 -25.995 1.00 98.19 76 PRO A C 1
ATOM 567 O O . PRO A 1 76 ? 4.647 1.883 -26.607 1.00 98.19 76 PRO A O 1
ATOM 570 N N . ASP A 1 77 ? 2.722 2.672 -25.750 1.00 98.25 77 ASP A N 1
ATOM 571 C CA . ASP A 1 77 ? 2.898 4.077 -26.136 1.00 98.25 77 ASP A CA 1
ATOM 572 C C . ASP A 1 77 ? 3.483 4.929 -24.992 1.00 98.25 77 ASP A C 1
ATOM 574 O O . ASP A 1 77 ? 3.500 6.165 -25.066 1.00 98.25 77 ASP A O 1
ATOM 578 N N . ALA A 1 78 ? 3.924 4.282 -23.909 1.00 98.44 78 ALA A N 1
ATOM 579 C CA . ALA A 1 78 ? 4.431 4.963 -22.734 1.00 98.44 78 ALA A CA 1
ATOM 580 C C . ALA A 1 78 ? 5.787 5.650 -22.961 1.00 98.44 78 ALA A C 1
ATOM 582 O O . ALA A 1 78 ? 6.572 5.290 -23.837 1.00 98.44 78 ALA A O 1
ATOM 583 N N . TYR A 1 79 ? 6.082 6.623 -22.106 1.00 98.38 79 TYR A N 1
ATOM 584 C CA . TYR A 1 79 ? 7.398 7.213 -21.924 1.00 98.38 79 TYR A CA 1
ATOM 585 C C . TYR A 1 79 ? 7.709 7.399 -20.435 1.00 98.38 79 TYR A C 1
ATOM 587 O O . TYR A 1 79 ? 6.815 7.418 -19.583 1.00 98.38 79 TYR A O 1
ATOM 595 N N . VAL A 1 80 ? 9.003 7.546 -20.146 1.00 98.44 80 VAL A N 1
ATOM 596 C CA . VAL A 1 80 ? 9.543 7.803 -18.809 1.00 98.44 80 VAL A CA 1
ATOM 597 C C . VAL A 1 80 ? 10.179 9.187 -18.778 1.00 98.44 80 VAL A C 1
ATOM 599 O O . VAL A 1 80 ? 10.960 9.539 -19.663 1.00 98.44 80 VAL A O 1
ATOM 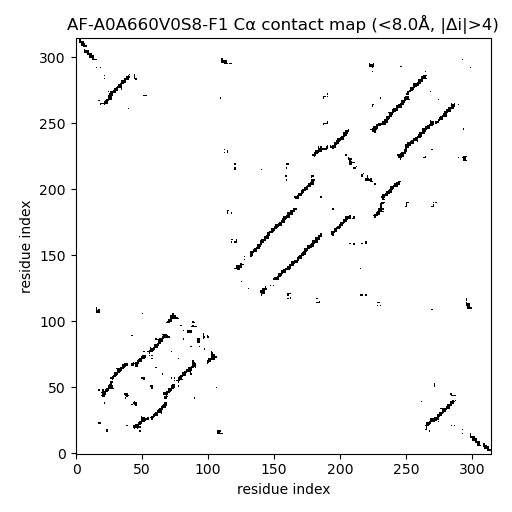602 N N . THR A 1 81 ? 9.861 9.961 -17.746 1.00 98.25 81 THR A N 1
ATOM 603 C CA . THR A 1 81 ? 10.472 11.265 -17.482 1.00 98.25 81 THR A CA 1
ATOM 604 C C . THR A 1 81 ? 11.474 11.136 -16.344 1.00 98.25 81 THR A C 1
ATOM 606 O O . THR A 1 81 ? 11.093 10.886 -15.204 1.00 98.25 81 THR A O 1
ATOM 609 N N . LEU A 1 82 ? 12.755 11.367 -16.635 1.00 97.69 82 LEU A N 1
ATOM 610 C CA . LEU A 1 82 ? 13.810 11.500 -15.630 1.00 97.69 82 LEU A CA 1
ATOM 611 C C . LEU A 1 82 ? 14.255 12.962 -15.577 1.00 97.69 82 LEU A C 1
ATOM 613 O O . LEU A 1 82 ? 14.852 13.487 -16.518 1.00 97.69 82 LEU A O 1
ATOM 617 N N . GLN A 1 83 ? 13.943 13.645 -14.480 1.00 95.44 83 GLN A N 1
ATOM 618 C CA . GLN A 1 83 ? 14.287 15.044 -14.274 1.00 95.44 83 GLN A CA 1
ATOM 619 C C . GLN A 1 83 ? 15.073 15.220 -12.979 1.00 95.44 83 GLN A C 1
ATOM 621 O O . GLN A 1 83 ? 14.652 14.808 -11.908 1.00 95.44 83 GLN A O 1
ATOM 626 N N . GLY A 1 84 ? 16.174 15.960 -13.056 1.00 83.62 84 GLY A N 1
ATOM 627 C CA . GLY A 1 84 ? 17.104 16.117 -11.941 1.00 83.62 84 GLY A CA 1
ATOM 628 C C . GLY A 1 84 ? 18.332 15.260 -12.193 1.00 83.62 84 GLY A C 1
ATOM 629 O O . GLY A 1 84 ? 18.240 14.143 -12.686 1.00 83.62 84 GLY A O 1
ATOM 630 N N . GLY A 1 85 ? 19.515 15.815 -11.937 1.00 87.31 85 GLY A N 1
ATOM 631 C CA . GLY A 1 85 ? 20.774 15.187 -12.350 1.00 87.31 85 GLY A CA 1
ATOM 632 C C . GLY A 1 85 ? 21.081 13.855 -11.661 1.00 87.31 85 GLY A C 1
ATOM 633 O O . GLY A 1 85 ? 22.119 13.280 -11.958 1.00 87.31 85 GLY A O 1
ATOM 634 N N . GLN A 1 86 ? 20.240 13.411 -10.723 1.00 94.31 86 GLN A N 1
ATOM 635 C CA . GLN A 1 86 ? 20.373 12.182 -9.941 1.00 94.31 86 GLN A CA 1
ATOM 636 C C . GLN A 1 86 ? 19.062 11.376 -9.934 1.00 94.31 86 GLN A C 1
ATOM 638 O O . GLN A 1 86 ? 18.839 10.611 -9.006 1.00 94.31 86 GLN A O 1
ATOM 643 N N . ALA A 1 87 ? 18.169 11.576 -10.905 1.00 97.12 87 ALA A N 1
ATOM 644 C CA . ALA A 1 87 ? 17.057 10.656 -11.130 1.00 97.12 87 ALA A CA 1
ATOM 645 C C . ALA A 1 87 ? 17.598 9.363 -11.761 1.00 97.12 87 ALA A C 1
ATOM 647 O O . ALA A 1 87 ? 18.386 9.447 -12.711 1.00 97.12 87 ALA A O 1
ATOM 648 N N . GLY A 1 88 ? 17.209 8.196 -11.243 1.00 97.50 88 GLY A N 1
ATOM 649 C CA . GLY A 1 88 ? 17.788 6.930 -11.692 1.00 97.50 88 GLY A CA 1
ATOM 650 C C . GLY A 1 88 ? 16.948 5.680 -11.454 1.00 97.50 88 GLY A C 1
ATOM 651 O O . GLY A 1 88 ? 15.982 5.689 -10.689 1.00 97.50 88 GLY A O 1
ATOM 652 N N . ILE A 1 89 ? 17.317 4.630 -12.185 1.00 98.38 89 ILE A N 1
ATOM 653 C CA . ILE A 1 89 ? 16.681 3.308 -12.237 1.00 98.38 89 ILE A CA 1
ATOM 654 C C . ILE A 1 89 ? 17.812 2.281 -12.388 1.00 98.38 89 ILE A C 1
ATOM 656 O O . ILE A 1 89 ? 18.787 2.559 -13.087 1.00 98.38 89 ILE A O 1
ATOM 660 N N . GLY A 1 90 ? 17.736 1.135 -11.709 1.00 96.81 90 GLY A N 1
ATOM 661 C CA . GLY A 1 90 ? 18.761 0.088 -11.789 1.00 96.81 90 GLY A CA 1
ATOM 662 C C . GLY A 1 90 ? 20.129 0.479 -11.214 1.00 96.81 90 GLY A C 1
ATOM 663 O O . GLY A 1 90 ? 21.130 -0.190 -11.461 1.00 96.81 90 GLY A O 1
ATOM 664 N N . GLY A 1 91 ? 20.203 1.582 -10.460 1.00 94.19 91 GLY A N 1
ATOM 665 C CA . GLY A 1 91 ? 21.464 2.182 -10.007 1.00 94.19 91 GLY A CA 1
ATOM 666 C C . GLY A 1 91 ? 22.176 3.045 -11.060 1.00 94.19 91 GLY A C 1
ATOM 667 O O . GLY A 1 91 ? 23.288 3.520 -10.811 1.00 94.19 91 GLY A O 1
ATOM 668 N N . GLU A 1 92 ? 21.545 3.280 -12.210 1.00 97.38 92 GLU A N 1
ATOM 669 C CA . GLU A 1 92 ? 22.039 4.137 -13.288 1.00 97.38 92 GLU A CA 1
ATOM 670 C C . GLU A 1 92 ? 21.269 5.470 -13.333 1.00 97.38 92 GLU A C 1
ATOM 672 O O . GLU A 1 92 ? 20.223 5.630 -12.708 1.00 97.38 92 GLU A O 1
ATOM 677 N N . THR A 1 93 ? 21.790 6.476 -14.045 1.00 96.62 93 THR A N 1
ATOM 678 C CA . THR A 1 93 ? 21.151 7.807 -14.171 1.00 96.62 93 THR A CA 1
ATOM 679 C C . THR A 1 93 ? 21.202 8.299 -15.612 1.00 96.62 93 THR A C 1
ATOM 681 O O . THR A 1 93 ? 22.043 7.856 -16.390 1.00 96.62 93 THR A O 1
ATOM 684 N N . GLY A 1 94 ? 20.352 9.267 -15.961 1.00 92.44 94 GLY A N 1
ATOM 685 C CA . GLY A 1 94 ? 20.324 9.823 -17.317 1.00 92.44 94 GLY A CA 1
ATOM 686 C C . GLY A 1 94 ? 19.805 8.812 -18.338 1.00 92.44 94 GLY A C 1
ATOM 687 O O . GLY A 1 94 ? 18.857 8.092 -18.047 1.00 92.44 94 GLY A O 1
ATOM 688 N N . ASP A 1 95 ? 20.409 8.780 -19.527 1.00 94.62 95 ASP A N 1
ATOM 689 C CA . ASP A 1 95 ? 19.965 7.889 -20.607 1.00 94.62 95 ASP A CA 1
ATOM 690 C C . ASP A 1 95 ? 20.220 6.409 -20.278 1.00 94.62 95 ASP A C 1
ATOM 692 O O . ASP A 1 95 ? 19.396 5.576 -20.637 1.00 94.62 95 ASP A O 1
ATOM 696 N N . ASP A 1 96 ? 21.297 6.092 -19.546 1.00 97.19 96 ASP A N 1
ATOM 697 C CA . ASP A 1 96 ? 21.643 4.712 -19.163 1.00 97.19 96 ASP A CA 1
ATOM 698 C C . ASP A 1 96 ? 20.541 4.093 -18.273 1.00 97.19 96 ASP A C 1
ATOM 700 O O . ASP A 1 96 ? 20.114 2.966 -18.491 1.00 97.19 96 ASP A O 1
ATOM 704 N N . ALA A 1 97 ? 19.923 4.885 -17.383 1.00 97.56 97 ALA A N 1
ATOM 705 C CA . ALA A 1 97 ? 18.789 4.433 -16.564 1.00 97.56 97 ALA A CA 1
ATOM 706 C C . ALA A 1 97 ? 17.582 3.936 -17.384 1.00 97.56 97 ALA A C 1
ATOM 708 O O . ALA A 1 97 ? 16.743 3.202 -16.864 1.00 97.56 97 ALA A O 1
ATOM 709 N N . LEU A 1 98 ? 17.458 4.340 -18.652 1.00 97.75 98 LEU A N 1
ATOM 710 C CA . LEU A 1 98 ? 16.378 3.878 -19.522 1.00 97.75 98 LEU A CA 1
ATOM 711 C C . LEU A 1 98 ? 16.602 2.445 -20.029 1.00 97.75 98 LEU A C 1
ATOM 713 O O . LEU A 1 98 ? 15.627 1.810 -20.426 1.00 97.75 98 LEU A O 1
ATOM 717 N N . ASP A 1 99 ? 17.824 1.906 -19.962 1.00 98.12 99 ASP A N 1
ATOM 718 C CA . ASP A 1 99 ? 18.106 0.500 -20.293 1.00 98.12 99 ASP A CA 1
ATOM 719 C C . ASP A 1 99 ? 17.475 -0.469 -19.271 1.00 98.12 99 ASP A C 1
ATOM 721 O O . ASP A 1 99 ? 17.224 -1.634 -19.587 1.00 98.12 99 ASP A O 1
ATOM 725 N N . HIS A 1 100 ? 17.135 0.033 -18.080 1.00 98.38 100 HIS A N 1
ATOM 726 C CA . HIS A 1 100 ? 16.399 -0.676 -17.028 1.00 98.38 100 HIS A CA 1
ATOM 727 C C . HIS A 1 100 ? 14.869 -0.569 -17.161 1.00 98.38 100 HIS A C 1
ATOM 729 O O . HIS A 1 100 ? 14.123 -0.999 -16.276 1.00 98.38 100 HIS A O 1
ATOM 735 N N . VAL A 1 101 ? 14.373 0.006 -18.261 1.00 98.62 101 VAL A N 1
ATOM 736 C CA . VAL A 1 101 ? 12.941 0.167 -18.526 1.00 98.62 101 VAL A CA 1
ATOM 737 C C . VAL A 1 101 ? 12.516 -0.715 -19.699 1.00 98.62 101 VAL A C 1
ATOM 739 O O . VAL A 1 101 ? 12.974 -0.556 -20.828 1.00 98.62 101 VAL A O 1
ATOM 742 N N . THR A 1 102 ? 11.553 -1.604 -19.460 1.00 98.62 102 THR A N 1
ATOM 743 C CA . THR A 1 102 ? 10.900 -2.399 -20.509 1.00 98.62 102 THR A CA 1
ATOM 744 C C . THR A 1 102 ? 9.487 -1.881 -20.765 1.00 98.62 102 THR A C 1
ATOM 746 O O . THR A 1 102 ? 8.616 -2.015 -19.911 1.00 98.62 102 THR A O 1
ATOM 749 N N . ILE A 1 103 ? 9.243 -1.319 -21.951 1.00 98.56 103 ILE A N 1
ATOM 750 C CA . ILE A 1 103 ? 7.923 -0.834 -22.397 1.00 98.56 103 ILE A CA 1
ATOM 751 C C . ILE A 1 103 ? 7.246 -1.876 -23.296 1.00 98.56 103 ILE A C 1
ATOM 753 O O . ILE A 1 103 ? 7.904 -2.525 -24.110 1.00 98.56 103 ILE A O 1
ATOM 757 N N . GLY A 1 104 ? 5.922 -2.004 -23.179 1.00 97.62 104 GLY A N 1
ATOM 758 C CA . GLY A 1 104 ? 5.131 -3.000 -23.898 1.00 97.62 104 GLY A CA 1
ATOM 759 C C . GLY A 1 104 ? 5.264 -4.402 -23.304 1.00 97.62 104 GLY A C 1
ATOM 760 O O . GLY A 1 104 ? 5.206 -5.381 -24.049 1.00 97.62 104 GLY A O 1
ATOM 761 N N . SER A 1 105 ? 5.504 -4.506 -21.992 1.00 96.94 105 SER A N 1
ATOM 762 C CA . SER A 1 105 ? 5.534 -5.791 -21.292 1.00 96.94 105 SER A CA 1
ATOM 763 C C . SER A 1 105 ? 4.151 -6.449 -21.271 1.00 96.94 105 SER A C 1
ATOM 765 O O . SER A 1 105 ? 3.118 -5.787 -21.398 1.00 96.94 105 SER A O 1
ATOM 767 N N . GLU A 1 106 ? 4.121 -7.771 -21.096 1.00 95.12 106 GLU A N 1
ATOM 768 C CA . GLU A 1 106 ? 2.859 -8.488 -20.902 1.00 95.12 106 GLU A CA 1
ATOM 769 C C . GLU A 1 106 ? 2.165 -8.016 -19.609 1.00 95.12 106 GLU A C 1
ATOM 771 O O . GLU A 1 106 ? 2.849 -7.767 -18.610 1.00 95.12 106 GLU A O 1
ATOM 776 N N . PRO A 1 107 ? 0.825 -7.902 -19.595 1.00 93.31 107 PRO A N 1
ATOM 777 C CA . PRO A 1 107 ? 0.102 -7.530 -18.389 1.00 93.31 107 PRO A CA 1
ATOM 778 C C . PRO A 1 107 ? 0.253 -8.574 -17.271 1.00 93.31 107 PRO A C 1
ATOM 780 O O . PRO A 1 107 ? 0.011 -9.767 -17.477 1.00 93.31 107 PRO A O 1
ATOM 783 N N . SER A 1 108 ? 0.575 -8.104 -16.071 1.00 91.81 108 SER A N 1
ATOM 784 C CA . SER A 1 108 ? 0.478 -8.844 -14.810 1.00 91.81 108 SER A CA 1
ATOM 785 C C . SER A 1 108 ? -0.954 -8.837 -14.278 1.00 91.81 108 SER A C 1
ATOM 787 O O . SER A 1 108 ? -1.759 -7.963 -14.601 1.00 91.81 108 SER A O 1
ATOM 789 N N . GLU A 1 109 ? -1.289 -9.825 -13.453 1.00 89.50 109 GLU A N 1
ATOM 790 C CA . GLU A 1 109 ? -2.628 -9.939 -12.878 1.00 89.50 109 GLU A CA 1
ATOM 791 C C . GLU A 1 109 ? -2.691 -9.322 -11.481 1.00 89.50 109 GLU A C 1
ATOM 793 O O . GLU A 1 109 ? -1.952 -9.715 -10.582 1.00 89.50 109 GLU A O 1
ATOM 798 N N . PHE A 1 110 ? -3.620 -8.384 -11.287 1.00 92.88 110 PHE A N 1
ATOM 799 C CA . PHE A 1 110 ? -3.960 -7.885 -9.958 1.00 92.88 110 PHE A CA 1
ATOM 800 C C . PHE A 1 110 ? -5.026 -8.789 -9.326 1.00 92.88 110 PHE A C 1
ATOM 802 O O . PHE A 1 110 ? -6.123 -8.885 -9.887 1.00 92.88 110 PHE A O 1
ATOM 809 N N . PRO A 1 111 ? -4.759 -9.402 -8.161 1.00 92.75 111 PRO A N 1
ATOM 810 C CA . PRO A 1 111 ? -5.724 -10.262 -7.489 1.00 92.75 111 PRO A CA 1
ATOM 811 C C . PRO A 1 111 ? -6.958 -9.475 -7.046 1.00 92.75 111 PRO A C 1
ATOM 813 O O . PRO A 1 111 ? -6.881 -8.288 -6.743 1.00 92.75 111 PRO A O 1
ATOM 816 N N . LEU A 1 112 ? -8.104 -10.147 -6.937 1.00 92.38 112 LEU A N 1
ATOM 817 C CA . LEU A 1 112 ? -9.287 -9.549 -6.320 1.00 92.38 112 LEU A CA 1
ATOM 818 C C . LEU A 1 112 ? -9.150 -9.587 -4.784 1.00 92.38 112 LEU A C 1
ATOM 820 O O . LEU A 1 112 ? -9.025 -10.683 -4.225 1.00 92.38 112 LEU A O 1
ATOM 824 N N . PRO A 1 113 ? -9.215 -8.436 -4.088 1.00 95.00 113 PRO A N 1
ATOM 825 C CA . PRO A 1 113 ? -9.260 -8.410 -2.629 1.00 95.00 113 PRO A CA 1
ATOM 826 C C . PRO A 1 113 ? -10.552 -9.052 -2.099 1.00 95.00 113 PRO A C 1
ATOM 828 O O . PRO A 1 113 ? -11.652 -8.669 -2.499 1.00 95.00 113 PRO A O 1
ATOM 831 N N . LEU A 1 114 ? -10.440 -10.014 -1.183 1.00 95.81 114 LEU A N 1
ATOM 832 C CA . LEU A 1 114 ? -11.569 -10.718 -0.563 1.00 95.81 114 LEU A CA 1
ATOM 833 C C . LEU A 1 114 ? -11.903 -10.118 0.810 1.00 95.81 114 LEU A C 1
ATOM 835 O O . LEU A 1 114 ? -11.856 -10.798 1.831 1.00 95.81 114 LEU A O 1
ATOM 839 N N . THR A 1 115 ? -12.256 -8.836 0.846 1.00 96.69 115 THR A N 1
ATOM 840 C CA . THR A 1 115 ? -12.442 -8.073 2.097 1.00 96.69 115 THR A CA 1
ATOM 841 C C . THR A 1 115 ? -13.508 -8.677 3.019 1.00 96.69 115 THR A C 1
ATOM 843 O O . THR A 1 115 ? -13.273 -8.828 4.218 1.00 96.69 115 THR A O 1
ATOM 846 N N . GLY A 1 116 ? -14.637 -9.130 2.462 1.00 96.50 116 GLY A N 1
ATOM 847 C CA . GLY A 1 116 ? -15.740 -9.739 3.220 1.00 96.50 116 GLY A CA 1
ATOM 848 C C . GLY A 1 116 ? -15.368 -11.018 3.988 1.00 96.50 116 GLY A C 1
ATOM 849 O O . GLY A 1 116 ? -16.050 -11.382 4.943 1.00 96.50 116 GLY A O 1
ATOM 850 N N . TYR A 1 117 ? -14.266 -11.690 3.628 1.00 96.31 117 TYR A N 1
ATOM 851 C CA . TYR A 1 117 ? -13.761 -12.849 4.374 1.00 96.31 117 TYR A CA 1
ATOM 852 C C . TYR A 1 117 ? -13.364 -12.489 5.815 1.00 96.31 117 TYR A C 1
ATOM 854 O O . TYR A 1 117 ? -13.524 -13.312 6.717 1.00 96.31 117 TYR A O 1
ATOM 862 N N . PHE A 1 118 ? -12.904 -11.259 6.059 1.00 98.12 118 PHE A N 1
ATOM 863 C CA . PHE A 1 118 ? -12.429 -10.836 7.377 1.00 98.12 118 PHE A CA 1
ATOM 864 C C . PHE A 1 118 ? -13.537 -10.342 8.312 1.00 98.12 118 PHE A C 1
ATOM 866 O O . PHE A 1 118 ? -13.293 -10.176 9.506 1.00 98.12 118 PHE A O 1
ATOM 873 N N . GLU A 1 119 ? -14.768 -10.159 7.822 1.00 97.75 119 GLU A N 1
ATOM 874 C CA . GLU A 1 119 ? -15.89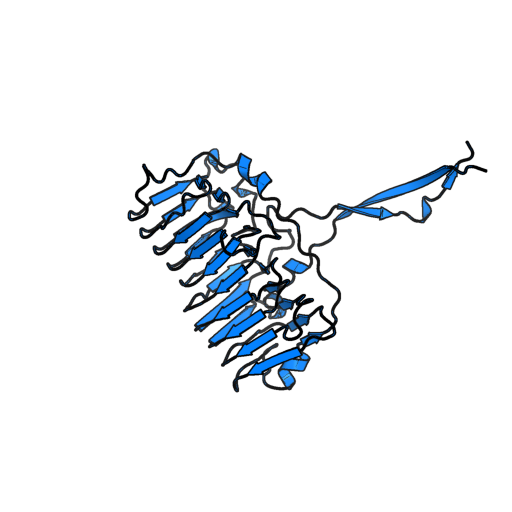2 -9.718 8.660 1.00 97.75 119 GLU A CA 1
ATOM 875 C C . GLU A 1 119 ? -16.174 -10.670 9.827 1.00 97.75 119 GLU A C 1
ATOM 877 O O . GLU A 1 119 ? -16.627 -10.234 10.882 1.00 97.75 119 GLU A O 1
ATOM 882 N N . GLN A 1 120 ? -15.873 -11.961 9.661 1.00 97.56 120 GLN A N 1
ATOM 883 C CA . GLN A 1 120 ? -16.073 -12.983 10.693 1.00 97.56 120 GLN A CA 1
ATOM 884 C C . GLN A 1 120 ? -15.198 -12.786 11.940 1.00 97.56 120 GLN A C 1
ATOM 886 O O . GLN A 1 120 ? -15.518 -13.323 12.999 1.00 97.56 120 GLN A O 1
ATOM 891 N N . TYR A 1 121 ? -14.096 -12.044 11.816 1.00 98.12 121 TYR A N 1
ATOM 892 C CA . TYR A 1 121 ? -13.154 -11.802 12.906 1.00 98.12 121 TYR A CA 1
ATOM 893 C C . TYR A 1 121 ? -13.514 -10.569 13.740 1.00 98.12 121 TYR A C 1
ATOM 895 O O . TYR A 1 121 ? -13.019 -10.421 14.854 1.00 98.12 121 TYR A O 1
ATOM 903 N N . VAL A 1 122 ? -14.378 -9.693 13.223 1.00 97.94 122 VAL A N 1
ATOM 904 C CA . VAL A 1 122 ? -14.812 -8.463 13.891 1.00 97.94 122 VAL A CA 1
ATOM 905 C C . VAL A 1 122 ? -15.704 -8.791 15.090 1.00 97.94 122 VAL A C 1
ATOM 907 O O . VAL A 1 122 ? -16.670 -9.543 14.973 1.00 97.94 122 VAL A O 1
ATOM 910 N N . GLN A 1 123 ? -15.421 -8.169 16.235 1.00 97.94 123 GLN A N 1
ATOM 911 C CA . GLN A 1 123 ? -16.169 -8.369 17.484 1.00 97.94 123 GLN A CA 1
ATOM 912 C C . GLN A 1 123 ? -16.677 -7.065 18.099 1.00 97.94 123 GLN A C 1
ATOM 914 O O . GLN A 1 123 ? -17.717 -7.071 18.755 1.00 97.94 123 GLN A O 1
ATOM 919 N N . ASN A 1 124 ? -15.972 -5.957 17.867 1.00 98.44 124 ASN A N 1
ATOM 920 C CA . ASN A 1 124 ? -16.285 -4.651 18.433 1.00 98.44 124 ASN A CA 1
ATOM 921 C C . ASN A 1 124 ? -16.729 -3.676 17.337 1.00 98.44 124 ASN A C 1
ATOM 923 O O . ASN A 1 124 ? -16.385 -3.844 16.166 1.00 98.44 124 ASN A O 1
ATOM 927 N N . VAL A 1 125 ? -17.471 -2.634 17.715 1.00 98.62 125 VAL A N 1
ATOM 928 C CA . VAL A 1 125 ? -17.907 -1.563 16.807 1.00 98.62 125 VAL A CA 1
ATOM 929 C C . VAL A 1 125 ? -17.497 -0.223 17.399 1.00 98.62 125 VAL A C 1
ATOM 931 O O . VAL A 1 125 ? -17.754 0.028 18.571 1.00 98.62 125 VAL A O 1
ATOM 934 N N . PHE A 1 126 ? -16.850 0.613 16.593 1.00 98.62 126 PHE A N 1
ATOM 935 C CA . PHE A 1 126 ? -16.448 1.960 16.971 1.00 98.62 126 PHE A CA 1
ATOM 936 C C . PHE A 1 126 ? -17.682 2.856 17.094 1.00 98.62 126 PHE A C 1
ATOM 938 O O . PHE A 1 126 ? -18.477 2.940 16.152 1.00 98.62 126 PHE A O 1
ATOM 945 N N . ASP A 1 127 ? -17.811 3.540 18.229 1.00 98.25 127 ASP A N 1
ATOM 946 C CA . ASP A 1 127 ? -18.890 4.487 18.495 1.00 98.25 127 ASP A CA 1
ATOM 947 C C . ASP A 1 127 ? -18.318 5.903 18.699 1.00 98.25 127 ASP A C 1
ATOM 949 O O . ASP A 1 127 ? -17.664 6.159 19.714 1.00 98.25 127 ASP A O 1
ATOM 953 N N . PRO A 1 128 ? -18.548 6.845 17.764 1.00 96.88 128 PRO A N 1
ATOM 954 C CA . PRO A 1 128 ? -18.025 8.205 17.879 1.00 96.88 128 PRO A CA 1
ATOM 955 C C . PRO A 1 128 ? -18.631 9.012 19.040 1.00 96.88 128 PRO A C 1
ATOM 957 O O . PRO A 1 128 ? -18.084 10.062 19.374 1.00 96.88 128 PRO A O 1
ATOM 960 N N . ASP A 1 129 ? -19.748 8.572 19.632 1.00 97.31 129 ASP A N 1
ATOM 961 C CA . ASP A 1 129 ? -20.364 9.243 20.781 1.00 97.31 129 ASP A CA 1
ATOM 962 C C . ASP A 1 129 ? -19.755 8.787 22.124 1.00 97.31 129 ASP A C 1
ATOM 964 O O . ASP A 1 129 ? -19.875 9.502 23.127 1.00 97.31 129 ASP A O 1
ATOM 968 N N . GLU A 1 130 ? -19.097 7.621 22.157 1.00 96.75 130 GLU A N 1
ATOM 969 C CA . GLU A 1 130 ? -18.500 7.036 23.368 1.00 96.75 130 GLU A CA 1
ATOM 970 C C . GLU A 1 130 ? -16.962 7.095 23.381 1.00 96.75 130 GLU A C 1
ATOM 972 O O . GLU A 1 130 ? -16.365 7.223 24.452 1.00 96.75 130 GLU A O 1
ATOM 977 N N . GLU A 1 131 ? -16.321 7.040 22.212 1.00 97.44 131 GLU A N 1
ATOM 978 C CA . GLU A 1 131 ? -14.864 6.954 22.072 1.00 97.44 131 GLU A CA 1
ATOM 979 C C . GLU A 1 131 ? -14.201 8.341 21.953 1.00 97.44 131 GLU A C 1
ATOM 981 O O . GLU A 1 131 ? -14.492 9.126 21.047 1.00 97.44 131 GLU A O 1
ATOM 986 N N . ASP A 1 132 ? -13.241 8.645 22.834 1.00 97.44 132 ASP A N 1
ATOM 987 C CA . ASP A 1 132 ? -12.437 9.873 22.757 1.00 97.44 132 ASP A CA 1
ATOM 988 C C . ASP A 1 132 ? -11.185 9.644 21.905 1.00 97.44 132 ASP A C 1
ATOM 990 O O . ASP A 1 132 ? -10.135 9.235 22.402 1.00 97.44 132 ASP A O 1
ATOM 994 N N . THR A 1 133 ? -11.266 9.968 20.615 1.00 98.00 133 THR A N 1
ATOM 995 C CA . THR A 1 133 ? -10.151 9.802 19.669 1.00 98.00 133 THR A CA 1
ATOM 996 C C . THR A 1 133 ? -8.964 10.743 19.925 1.00 98.00 133 THR A C 1
ATOM 998 O O . THR A 1 133 ? -7.932 10.634 19.254 1.00 98.00 133 THR A O 1
ATOM 1001 N N . SER A 1 134 ? -9.069 11.670 20.885 1.00 98.31 134 SER A N 1
ATOM 1002 C CA . SER A 1 134 ? -7.957 12.523 21.309 1.00 98.31 134 SER A CA 1
ATOM 1003 C C . SER A 1 134 ? -7.105 11.924 22.429 1.00 98.31 134 SER A C 1
ATOM 1005 O O . SER A 1 134 ? -5.973 12.370 22.632 1.00 98.31 134 SER A O 1
ATOM 1007 N N . ALA A 1 135 ? -7.621 10.902 23.114 1.00 97.88 135 ALA A N 1
ATOM 1008 C CA . ALA A 1 135 ? -6.908 10.134 24.122 1.00 97.88 135 ALA A CA 1
ATOM 1009 C C . ALA A 1 135 ? -6.167 8.933 23.512 1.00 97.88 135 ALA A C 1
ATOM 1011 O O . ALA A 1 135 ? -6.443 8.505 22.387 1.00 97.88 135 ALA A O 1
ATOM 1012 N N . ASP A 1 136 ? -5.223 8.384 24.277 1.00 98.38 136 ASP A N 1
ATOM 1013 C CA . ASP A 1 136 ? -4.579 7.125 23.917 1.00 98.38 136 ASP A CA 1
ATOM 1014 C C . ASP A 1 136 ? -5.592 5.976 24.043 1.00 98.38 136 ASP A C 1
ATOM 1016 O O . ASP A 1 136 ? -6.226 5.835 25.090 1.00 98.38 136 ASP A O 1
ATOM 1020 N N . ASN A 1 137 ? -5.734 5.155 23.000 1.00 98.19 137 ASN A N 1
ATOM 1021 C CA . ASN A 1 137 ? -6.738 4.088 22.941 1.00 98.19 137 ASN A CA 1
ATOM 1022 C C . ASN A 1 137 ? -6.174 2.772 22.393 1.00 98.19 137 ASN A C 1
ATOM 1024 O O . ASN A 1 137 ? -5.220 2.753 21.615 1.00 98.19 137 ASN A O 1
ATOM 1028 N N . THR A 1 138 ? -6.817 1.662 22.755 1.00 98.56 138 THR A N 1
ATOM 1029 C CA . THR A 1 138 ? -6.559 0.337 22.178 1.00 98.56 138 THR A CA 1
ATOM 1030 C C . THR A 1 138 ? -7.849 -0.207 21.584 1.00 98.56 138 THR A C 1
ATOM 1032 O O . THR A 1 138 ? -8.851 -0.292 22.288 1.00 98.56 138 THR A O 1
ATOM 1035 N N . TYR A 1 139 ? -7.807 -0.627 20.322 1.00 98.56 139 TYR A N 1
ATOM 1036 C CA . TYR A 1 139 ? -8.923 -1.284 19.651 1.00 98.56 139 TYR A CA 1
ATOM 1037 C C . TYR A 1 139 ? -8.528 -2.697 19.226 1.00 98.56 139 TYR A C 1
ATOM 1039 O O . TYR A 1 139 ? -7.447 -2.916 18.679 1.00 98.56 139 TYR A O 1
ATOM 1047 N N . GLU A 1 140 ? -9.420 -3.656 19.458 1.00 98.69 140 GLU A N 1
ATOM 1048 C CA . GLU A 1 140 ? -9.213 -5.065 19.119 1.00 98.69 140 GLU A CA 1
ATOM 1049 C C . GLU A 1 140 ? -10.363 -5.545 18.234 1.00 98.69 140 GLU A C 1
ATOM 1051 O O . GLU A 1 140 ? -11.519 -5.367 18.616 1.00 98.69 140 GLU A O 1
ATOM 1056 N N . ASN A 1 141 ? -10.078 -6.151 17.075 1.00 98.50 141 ASN A N 1
ATOM 1057 C CA . ASN A 1 141 ? -11.102 -6.709 16.175 1.00 98.50 141 ASN A CA 1
ATOM 1058 C C . ASN A 1 141 ? -12.301 -5.761 15.960 1.00 98.50 141 ASN A C 1
ATOM 1060 O O . ASN A 1 141 ? -13.453 -6.095 16.263 1.00 98.50 141 ASN A O 1
ATOM 1064 N N . ILE A 1 142 ? -12.009 -4.544 15.510 1.00 98.75 142 ILE A N 1
ATOM 1065 C CA . ILE A 1 142 ? -12.925 -3.403 15.512 1.00 98.75 142 ILE A CA 1
ATOM 1066 C C . ILE A 1 142 ? -13.501 -3.157 14.117 1.00 98.75 142 ILE A C 1
ATOM 1068 O O . ILE A 1 142 ? -12.785 -3.203 13.117 1.00 98.75 142 ILE A O 1
ATOM 1072 N N . ARG A 1 143 ? -14.796 -2.849 14.048 1.00 98.81 143 ARG A N 1
ATOM 1073 C CA . ARG A 1 143 ? -15.457 -2.290 12.864 1.00 98.81 143 ARG A CA 1
ATOM 1074 C C . ARG A 1 143 ? -15.644 -0.796 13.047 1.00 98.81 143 ARG A C 1
ATOM 1076 O O . ARG A 1 143 ? -16.191 -0.378 14.060 1.00 98.81 143 ARG A O 1
ATOM 1083 N N . ILE A 1 144 ? -15.226 -0.009 12.065 1.00 98.75 144 ILE A N 1
ATOM 1084 C CA . ILE A 1 144 ? -15.457 1.430 11.974 1.00 98.75 144 ILE A CA 1
ATOM 1085 C C . ILE A 1 144 ? -16.608 1.645 10.983 1.00 98.75 144 ILE A C 1
ATOM 1087 O O . ILE A 1 144 ? -16.382 1.521 9.775 1.00 98.75 144 ILE A O 1
ATOM 1091 N N . PRO A 1 145 ? -17.833 1.944 11.462 1.00 98.69 145 PRO A N 1
ATOM 1092 C CA . PRO A 1 145 ? -18.987 2.110 10.588 1.00 98.69 145 PRO A CA 1
ATOM 1093 C C . PRO A 1 145 ? -18.814 3.258 9.597 1.00 98.69 145 PRO A C 1
ATOM 1095 O O . PRO A 1 145 ? -18.167 4.268 9.902 1.00 98.69 145 PRO A O 1
ATOM 1098 N N . GLY A 1 146 ? -19.450 3.135 8.434 1.00 98.56 146 GLY A N 1
ATOM 1099 C CA . GLY A 1 146 ? -19.422 4.165 7.400 1.00 98.56 146 GLY A CA 1
ATOM 1100 C C . GLY A 1 146 ? -19.940 5.514 7.910 1.00 98.56 146 GLY A C 1
ATOM 1101 O O . GLY A 1 146 ? -20.895 5.596 8.681 1.00 98.56 146 GLY A O 1
ATOM 1102 N N . GLY A 1 147 ? -19.299 6.598 7.477 1.00 98.38 147 GLY A N 1
ATOM 1103 C CA . GLY A 1 147 ? -19.673 7.976 7.799 1.00 98.38 147 GLY A CA 1
ATOM 1104 C C . GLY A 1 147 ? -19.223 8.481 9.173 1.00 98.38 147 GLY A C 1
ATOM 1105 O O . GLY A 1 147 ? -19.466 9.649 9.479 1.00 98.38 147 GLY A O 1
ATOM 1106 N N . THR A 1 148 ? -18.550 7.658 9.981 1.00 98.50 148 THR A N 1
ATOM 1107 C CA . THR A 1 148 ? -18.030 8.064 11.301 1.00 98.50 148 THR A CA 1
ATOM 1108 C C . THR A 1 148 ? -16.842 9.022 11.204 1.00 98.50 148 THR A C 1
ATOM 1110 O O . THR A 1 148 ? -16.738 9.936 12.016 1.00 98.50 148 THR A O 1
ATOM 1113 N N . ASN A 1 149 ? -15.994 8.871 10.181 1.00 98.50 149 ASN A N 1
ATOM 1114 C CA . ASN A 1 149 ? -14.843 9.728 9.876 1.00 98.50 149 ASN A CA 1
ATOM 1115 C C . ASN A 1 149 ? -13.932 10.035 11.086 1.00 98.50 149 ASN A C 1
ATOM 1117 O O . ASN A 1 149 ? -13.683 11.212 11.378 1.00 98.50 149 ASN A O 1
ATOM 1121 N N . PRO A 1 150 ? -13.454 9.019 11.831 1.00 98.56 150 PRO A N 1
ATOM 1122 C CA . PRO A 1 150 ? -12.677 9.253 13.038 1.00 98.56 150 PRO A CA 1
ATOM 1123 C C . PRO A 1 150 ? -11.324 9.915 12.743 1.00 98.56 150 PRO A C 1
ATOM 1125 O O . PRO A 1 150 ? -10.611 9.571 11.794 1.00 98.56 150 PRO A O 1
ATOM 1128 N N . HIS A 1 151 ? -10.947 10.845 13.623 1.00 98.69 151 HIS A N 1
ATOM 1129 C CA . HIS A 1 151 ? -9.634 11.482 13.644 1.00 98.69 151 HIS A CA 1
ATOM 1130 C C . HIS A 1 151 ? -8.927 11.169 14.964 1.00 98.69 151 HIS A C 1
ATOM 1132 O O . HIS A 1 151 ? -9.209 11.788 15.992 1.00 98.69 151 HIS A O 1
ATOM 1138 N N . PHE A 1 152 ? -8.007 10.213 14.931 1.00 98.56 152 PHE A N 1
ATOM 1139 C CA . PHE A 1 152 ? -7.231 9.774 16.083 1.00 98.56 152 PHE A CA 1
ATOM 1140 C C . PHE A 1 152 ? -6.006 10.668 16.283 1.00 98.56 152 PHE A C 1
ATOM 1142 O O . PHE A 1 152 ? -5.016 10.545 15.558 1.00 98.56 152 PHE A O 1
ATOM 1149 N N . SER A 1 153 ? -6.079 11.587 17.248 1.00 98.50 153 SER A N 1
ATOM 1150 C CA . SER A 1 153 ? -4.957 12.462 17.617 1.00 98.50 153 SER A CA 1
ATOM 1151 C C . SER A 1 153 ? -4.190 12.002 18.855 1.00 98.50 153 SER A C 1
ATOM 1153 O O . SER A 1 153 ? -3.066 12.456 19.063 1.00 98.50 153 SER A O 1
ATOM 1155 N N . GLY A 1 154 ? -4.779 11.121 19.668 1.00 98.06 154 GLY A N 1
ATOM 1156 C CA . GLY A 1 154 ? -4.037 10.338 20.657 1.00 98.06 154 GLY A CA 1
ATOM 1157 C C . GLY A 1 154 ? -3.304 9.164 20.005 1.00 98.06 154 GLY A C 1
ATOM 1158 O O . GLY A 1 154 ? -3.515 8.871 18.825 1.00 98.06 154 GLY A O 1
ATOM 1159 N N . ASN A 1 155 ? -2.426 8.497 20.752 1.00 98.44 155 ASN A N 1
ATOM 1160 C CA . ASN A 1 155 ? -1.761 7.296 20.250 1.00 98.44 155 ASN A CA 1
ATOM 1161 C C . ASN A 1 155 ? -2.752 6.127 20.212 1.00 98.44 155 ASN A C 1
ATOM 1163 O O . ASN A 1 155 ? -3.564 5.963 21.122 1.00 98.44 155 ASN A O 1
ATOM 1167 N N . VAL A 1 156 ? -2.686 5.295 19.178 1.00 98.50 156 VAL A N 1
ATOM 1168 C CA . VAL A 1 156 ? -3.622 4.181 19.007 1.00 98.50 156 VAL A CA 1
ATOM 1169 C C . VAL A 1 156 ? -2.875 2.865 18.879 1.00 98.50 156 VAL A C 1
ATOM 1171 O O . VAL A 1 156 ? -1.967 2.736 18.066 1.00 98.50 156 VAL A O 1
ATOM 1174 N N . THR A 1 157 ? -3.301 1.860 19.637 1.00 98.69 157 THR A N 1
ATOM 1175 C CA . THR A 1 157 ? -2.902 0.466 19.422 1.00 98.69 157 THR A CA 1
ATOM 1176 C C . THR A 1 157 ? -4.043 -0.289 18.748 1.00 98.69 157 THR A C 1
ATOM 1178 O O . THR A 1 157 ? -5.163 -0.302 19.255 1.00 98.69 157 THR A O 1
ATOM 1181 N N . LEU A 1 158 ? -3.769 -0.926 17.614 1.00 98.69 158 LEU A N 1
ATOM 1182 C CA . LEU A 1 158 ? -4.727 -1.686 16.818 1.00 98.69 158 LEU A CA 1
ATOM 1183 C C . LEU A 1 158 ? -4.314 -3.162 16.786 1.00 98.69 158 LEU A C 1
ATOM 1185 O O . LEU A 1 158 ? -3.260 -3.495 16.244 1.00 98.69 158 LEU A O 1
ATOM 1189 N N . ASN A 1 159 ? -5.148 -4.046 17.337 1.00 98.75 159 ASN A N 1
ATOM 1190 C CA . ASN A 1 159 ? -4.896 -5.488 17.379 1.00 98.75 159 ASN A CA 1
ATOM 1191 C C . ASN A 1 159 ? -5.951 -6.263 16.573 1.00 98.75 159 ASN A C 1
ATOM 1193 O O . ASN A 1 159 ? -7.155 -6.111 16.786 1.00 98.75 159 ASN A O 1
ATOM 1197 N N . GLY A 1 160 ? -5.509 -7.158 15.695 1.00 98.62 160 GLY A N 1
ATOM 1198 C CA . GLY A 1 160 ? -6.376 -8.069 14.947 1.00 98.62 160 GLY A CA 1
ATOM 1199 C C . GLY A 1 160 ? -6.912 -7.442 13.662 1.00 98.62 160 GLY A C 1
ATOM 1200 O O . GLY A 1 160 ? -6.146 -6.850 12.906 1.00 98.62 160 GLY A O 1
ATOM 1201 N N . ILE A 1 161 ? -8.208 -7.596 13.383 1.00 98.69 161 ILE A N 1
ATOM 1202 C CA . ILE A 1 161 ? -8.832 -7.023 12.179 1.00 98.69 161 ILE A CA 1
ATOM 1203 C C . ILE A 1 161 ? -9.415 -5.640 12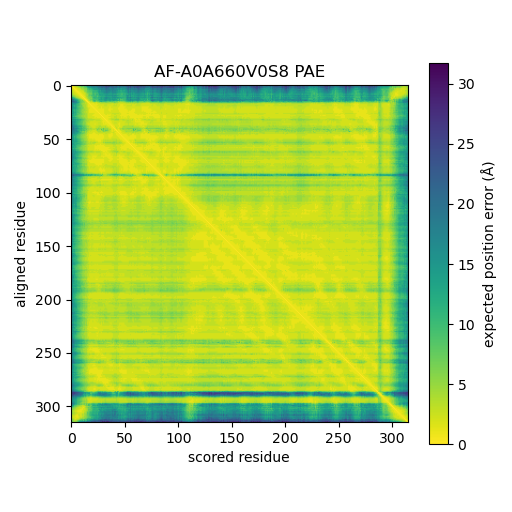.465 1.00 98.69 161 ILE A C 1
ATOM 1205 O O . ILE A 1 161 ? -10.201 -5.462 13.393 1.00 98.69 161 ILE A O 1
ATOM 1209 N N . ILE A 1 162 ? -9.058 -4.663 11.633 1.00 98.81 162 ILE A N 1
ATOM 1210 C CA . ILE A 1 162 ? -9.597 -3.304 11.674 1.00 98.81 162 ILE A CA 1
ATOM 1211 C C . ILE A 1 162 ? -10.405 -3.128 10.393 1.00 98.81 162 ILE A C 1
ATOM 1213 O O . ILE A 1 162 ? -9.838 -2.901 9.327 1.00 98.81 162 ILE A O 1
ATOM 1217 N N . PHE A 1 163 ? -11.721 -3.289 10.487 1.00 98.81 163 PHE A N 1
ATOM 1218 C CA . PHE A 1 163 ? -12.625 -3.285 9.341 1.00 98.81 163 PHE A CA 1
ATOM 1219 C C . PHE A 1 163 ? -13.280 -1.912 9.175 1.00 98.81 163 PHE A C 1
ATOM 1221 O O . PHE A 1 163 ? -13.998 -1.460 10.061 1.00 98.81 163 PHE A O 1
ATOM 1228 N N . ILE A 1 164 ? -13.048 -1.239 8.055 1.00 98.88 164 ILE A N 1
ATOM 1229 C CA . ILE A 1 164 ? -13.507 0.125 7.788 1.00 98.88 164 ILE A CA 1
ATOM 1230 C C . ILE A 1 164 ? -14.564 0.076 6.690 1.00 98.88 164 ILE A C 1
ATOM 1232 O O . ILE A 1 164 ? -14.267 -0.270 5.547 1.00 98.88 164 ILE A O 1
ATOM 1236 N N . GLU A 1 165 ? -15.788 0.451 7.046 1.00 98.69 165 GLU A N 1
ATOM 1237 C CA . GLU A 1 165 ? -16.903 0.501 6.105 1.00 98.69 165 GLU A CA 1
ATOM 1238 C C . GLU A 1 165 ? -16.926 1.823 5.340 1.00 98.69 165 GLU A C 1
ATOM 1240 O O . GLU A 1 165 ? -16.696 2.889 5.912 1.00 98.69 165 GLU A O 1
ATOM 1245 N N . THR A 1 166 ? -17.251 1.768 4.056 1.00 97.94 166 THR A N 1
ATOM 1246 C CA . THR A 1 166 ? -17.400 2.919 3.170 1.00 97.94 166 THR A CA 1
ATOM 1247 C C . THR A 1 166 ? -18.782 3.579 3.281 1.00 97.94 166 THR A C 1
ATOM 1249 O O . THR A 1 166 ? -19.788 2.921 3.551 1.00 97.94 166 THR A O 1
ATOM 1252 N N . PRO A 1 167 ? -18.880 4.899 3.030 1.00 98.19 167 PRO A N 1
ATOM 1253 C CA . PRO A 1 167 ? -17.772 5.829 2.828 1.00 98.19 167 PRO A CA 1
ATOM 1254 C C . PRO A 1 167 ? -17.130 6.263 4.150 1.00 98.19 167 PRO A C 1
ATOM 1256 O O . PRO A 1 167 ? -17.834 6.435 5.144 1.00 98.19 167 PRO A O 1
ATOM 1259 N N . ASN A 1 168 ? -15.811 6.484 4.180 1.00 98.44 168 ASN A N 1
ATOM 1260 C CA . ASN A 1 168 ? -15.129 6.900 5.412 1.00 98.44 168 ASN A CA 1
ATOM 1261 C C . ASN A 1 168 ? -13.799 7.618 5.183 1.00 98.44 168 ASN A C 1
ATOM 1263 O O . ASN A 1 168 ? -13.009 7.224 4.330 1.00 98.44 168 ASN A O 1
ATOM 1267 N N . VAL A 1 169 ? -13.511 8.610 6.019 1.00 98.69 169 VAL A N 1
ATOM 1268 C CA . VAL A 1 169 ? -12.216 9.291 6.105 1.00 98.69 169 VAL A CA 1
ATOM 1269 C C . VAL A 1 169 ? -11.625 9.029 7.484 1.00 98.69 169 VAL A C 1
ATOM 1271 O O . VAL A 1 169 ? -11.970 9.695 8.458 1.00 98.69 169 VAL A O 1
ATOM 1274 N N . VAL A 1 170 ? -10.716 8.062 7.563 1.00 98.75 170 VAL A N 1
ATOM 1275 C CA . VAL A 1 170 ? -10.022 7.689 8.799 1.00 98.75 170 VAL A CA 1
ATOM 1276 C C . VAL A 1 170 ? -8.647 8.344 8.813 1.00 98.75 170 VAL A C 1
ATOM 1278 O O . VAL A 1 170 ? -7.853 8.174 7.886 1.00 98.75 170 VAL A O 1
ATOM 1281 N N . THR A 1 171 ? -8.353 9.113 9.860 1.00 98.81 171 THR A N 1
ATOM 1282 C CA . THR A 1 171 ? -7.066 9.809 9.999 1.00 98.81 171 THR A CA 1
ATOM 1283 C C . THR A 1 171 ? -6.404 9.488 11.328 1.00 98.81 171 THR A C 1
ATOM 1285 O O . THR A 1 171 ? -7.023 9.639 12.376 1.00 98.81 171 THR A O 1
ATOM 1288 N N . PHE A 1 172 ? -5.120 9.150 11.287 1.00 98.62 172 PHE A N 1
ATOM 1289 C CA . PHE A 1 172 ? -4.265 8.973 12.453 1.00 98.62 172 PHE A CA 1
ATOM 1290 C C . PHE A 1 172 ? -3.197 10.068 12.478 1.00 98.62 172 PHE A C 1
ATOM 1292 O O . PHE A 1 172 ? -2.253 10.043 11.689 1.00 98.62 172 PHE A O 1
ATOM 1299 N N . SER A 1 173 ? -3.361 11.066 13.347 1.00 98.31 173 SER A N 1
ATOM 1300 C CA . SER A 1 173 ? -2.356 12.111 13.585 1.00 98.31 173 SER A CA 1
ATOM 1301 C C . SER A 1 173 ? -1.463 11.827 14.792 1.00 98.31 173 SER A C 1
ATOM 1303 O O . SER A 1 173 ? -0.323 12.295 14.814 1.00 98.31 173 SER A O 1
ATOM 1305 N N . GLY A 1 174 ? -1.942 11.028 15.750 1.00 97.81 174 GLY A N 1
ATOM 1306 C CA . GLY A 1 174 ? -1.105 10.381 16.760 1.00 97.81 174 GLY A CA 1
ATOM 1307 C C . GLY A 1 174 ? -0.346 9.174 16.200 1.00 97.81 174 GLY A C 1
ATOM 1308 O O . GLY A 1 174 ? -0.565 8.764 15.058 1.00 97.81 174 GLY A O 1
ATOM 1309 N N . ASN A 1 175 ? 0.567 8.609 16.996 1.00 98.00 175 ASN A N 1
ATOM 1310 C CA . ASN A 1 175 ? 1.284 7.395 16.595 1.00 98.00 175 ASN A CA 1
ATOM 1311 C C . ASN A 1 175 ? 0.332 6.192 16.583 1.00 98.00 175 ASN A C 1
ATOM 1313 O O . ASN A 1 175 ? -0.600 6.137 17.387 1.00 98.00 175 ASN A O 1
ATOM 1317 N N . VAL A 1 176 ? 0.587 5.225 15.704 1.00 98.31 176 VAL A N 1
ATOM 1318 C CA . VAL A 1 176 ? -0.216 4.005 15.588 1.00 98.31 176 VAL A CA 1
ATOM 1319 C C . VAL A 1 176 ? 0.676 2.778 15.681 1.00 98.31 176 VAL A C 1
ATOM 1321 O O . VAL A 1 176 ? 1.587 2.615 14.872 1.00 98.31 176 VAL A O 1
ATOM 1324 N N . ASP A 1 177 ? 0.372 1.900 16.629 1.00 98.31 177 ASP A N 1
ATOM 1325 C CA . ASP A 1 177 ? 0.972 0.574 16.751 1.00 98.31 177 ASP A CA 1
ATOM 1326 C C . ASP A 1 177 ? -0.029 -0.472 16.252 1.00 98.31 177 ASP A C 1
ATOM 1328 O O . ASP A 1 177 ? -1.120 -0.604 16.804 1.00 98.31 177 ASP A O 1
ATOM 1332 N N . ILE A 1 178 ? 0.319 -1.218 15.205 1.00 98.56 178 ILE A N 1
ATOM 1333 C CA . ILE A 1 178 ? -0.581 -2.156 14.527 1.00 98.56 178 ILE A CA 1
ATOM 1334 C C . ILE A 1 178 ? -0.015 -3.566 14.629 1.00 98.56 178 ILE A C 1
ATOM 1336 O O . ILE A 1 178 ? 1.017 -3.876 14.041 1.00 98.56 178 ILE A O 1
ATOM 1340 N N . THR A 1 179 ? -0.731 -4.451 15.310 1.00 98.50 179 THR A N 1
ATOM 1341 C CA . THR A 1 179 ? -0.495 -5.897 15.247 1.00 98.50 179 THR A CA 1
ATOM 1342 C C . THR A 1 179 ? -1.729 -6.532 14.625 1.00 98.50 179 THR A C 1
ATOM 1344 O O . THR A 1 179 ? -2.641 -6.951 15.330 1.00 98.50 179 THR A O 1
ATOM 1347 N N . GLY A 1 180 ? -1.842 -6.498 13.300 1.00 97.94 180 GLY A N 1
ATOM 1348 C CA . GLY A 1 180 ? -3.133 -6.726 12.658 1.00 97.94 180 GLY A CA 1
ATOM 1349 C C . GLY A 1 180 ? -3.163 -6.436 11.166 1.00 97.94 180 GLY A C 1
ATOM 1350 O O . GLY A 1 180 ? -2.141 -6.100 10.570 1.00 97.94 180 GLY A O 1
ATOM 1351 N N . ILE A 1 181 ? -4.366 -6.529 10.600 1.00 98.56 181 ILE A N 1
ATOM 1352 C CA . ILE A 1 181 ? -4.658 -6.220 9.199 1.00 98.56 181 ILE A CA 1
ATOM 1353 C C . ILE A 1 181 ? -5.753 -5.158 9.147 1.00 98.56 181 ILE A C 1
ATOM 1355 O O . ILE A 1 181 ? -6.805 -5.299 9.779 1.00 98.56 181 ILE A O 1
ATOM 1359 N N . ILE A 1 182 ? -5.527 -4.105 8.364 1.00 98.75 182 ILE A N 1
ATOM 1360 C CA . ILE A 1 182 ? -6.549 -3.098 8.077 1.00 98.75 182 ILE A CA 1
ATOM 1361 C C . ILE A 1 182 ? -7.284 -3.488 6.796 1.00 98.75 182 ILE A C 1
ATOM 1363 O O . ILE A 1 182 ? -6.665 -3.676 5.748 1.00 98.75 182 ILE A O 1
ATOM 1367 N N . ILE A 1 183 ? -8.608 -3.576 6.878 1.00 98.75 183 ILE A N 1
ATOM 1368 C CA . ILE A 1 183 ? -9.497 -3.954 5.781 1.00 98.75 183 ILE A CA 1
ATOM 1369 C C . ILE A 1 183 ? -10.447 -2.792 5.493 1.00 98.75 183 ILE A C 1
ATOM 1371 O O . ILE A 1 183 ? -11.134 -2.332 6.397 1.00 98.75 183 ILE A O 1
ATOM 1375 N N . GLY A 1 184 ? -10.507 -2.324 4.249 1.00 98.44 184 GLY A N 1
ATOM 1376 C CA . GLY A 1 184 ? -11.524 -1.377 3.781 1.00 98.44 184 GLY A CA 1
ATOM 1377 C C . GLY A 1 184 ? -12.491 -2.065 2.824 1.00 98.44 184 GLY A C 1
ATOM 1378 O O . GLY A 1 184 ? -12.045 -2.750 1.909 1.00 98.44 184 GLY A O 1
ATOM 1379 N N . ASP A 1 185 ? -13.799 -1.894 2.998 1.00 97.62 185 ASP A N 1
ATOM 1380 C CA . ASP A 1 185 ? -14.823 -2.606 2.208 1.00 97.62 185 ASP A CA 1
ATOM 1381 C C . ASP A 1 185 ? -15.242 -1.907 0.898 1.00 97.62 185 ASP A C 1
ATOM 1383 O O . ASP A 1 185 ? -16.311 -2.187 0.353 1.00 97.62 185 ASP A O 1
ATOM 1387 N N . GLY A 1 186 ? -14.420 -0.984 0.398 1.00 96.38 186 GLY A N 1
ATOM 1388 C CA . GLY A 1 186 ? -14.772 -0.156 -0.750 1.00 96.38 186 GLY A CA 1
ATOM 1389 C C . GLY A 1 186 ? -14.804 -0.909 -2.081 1.00 96.38 186 GLY A C 1
ATOM 1390 O O . GLY A 1 186 ? -14.288 -2.018 -2.236 1.00 96.38 186 GLY A O 1
ATOM 1391 N N . ASP A 1 187 ? -15.409 -0.271 -3.083 1.00 95.81 187 ASP A N 1
ATOM 1392 C CA . ASP A 1 187 ? -15.406 -0.766 -4.460 1.00 95.81 187 ASP A CA 1
ATOM 1393 C C . ASP A 1 187 ? -14.055 -0.452 -5.114 1.00 95.81 187 ASP A C 1
ATOM 1395 O O . ASP A 1 187 ? -13.631 0.698 -5.163 1.00 95.81 187 ASP A O 1
ATOM 1399 N N . MET A 1 188 ? -13.390 -1.459 -5.681 1.00 94.44 188 MET A N 1
ATOM 1400 C CA . MET A 1 188 ? -12.110 -1.292 -6.380 1.00 94.44 188 MET A CA 1
ATOM 1401 C C . MET A 1 188 ? -12.171 -0.381 -7.617 1.00 94.44 188 MET A C 1
ATOM 1403 O O . MET A 1 188 ? -11.135 -0.076 -8.199 1.00 94.44 188 MET A O 1
ATOM 1407 N N . ASN A 1 189 ? -13.360 0.022 -8.058 1.00 94.69 189 ASN A N 1
ATOM 1408 C CA . ASN A 1 189 ? -13.560 0.987 -9.137 1.00 94.69 189 ASN A CA 1
ATOM 1409 C C . ASN A 1 189 ? -13.907 2.390 -8.611 1.00 94.69 189 ASN A C 1
ATOM 1411 O O . ASN A 1 189 ? -14.106 3.312 -9.405 1.00 94.69 189 ASN A O 1
ATOM 1415 N N . ASP A 1 190 ? -14.006 2.566 -7.291 1.00 94.44 190 ASP A N 1
ATOM 1416 C CA . ASP A 1 190 ? -14.256 3.857 -6.664 1.00 94.44 190 ASP A CA 1
ATOM 1417 C C . ASP A 1 190 ? -12.950 4.645 -6.494 1.00 94.44 190 ASP A C 1
ATOM 1419 O O . ASP A 1 190 ? -12.137 4.383 -5.610 1.00 94.44 190 ASP A O 1
ATOM 1423 N N . ASN A 1 191 ? -12.777 5.655 -7.347 1.00 91.38 191 ASN A N 1
ATOM 1424 C CA . ASN A 1 191 ? -11.685 6.632 -7.284 1.00 91.38 191 ASN A CA 1
ATOM 1425 C C . ASN A 1 191 ? -12.206 8.036 -6.923 1.00 91.38 191 ASN A C 1
ATOM 1427 O O . ASN A 1 191 ? -11.609 9.048 -7.290 1.00 91.38 191 ASN A O 1
ATOM 1431 N N . SER A 1 192 ? -13.358 8.128 -6.250 1.00 92.44 192 SER A N 1
ATOM 1432 C CA . SER A 1 192 ? -14.028 9.402 -5.945 1.00 92.44 192 SER A CA 1
ATOM 1433 C C . SER A 1 192 ? -13.299 10.265 -4.911 1.00 92.44 192 SER A C 1
ATOM 1435 O O . SER A 1 192 ? -13.570 11.463 -4.806 1.00 92.44 192 SER A O 1
ATOM 1437 N N . GLY A 1 193 ? -12.398 9.664 -4.129 1.00 91.81 193 GLY A N 1
ATOM 1438 C CA . GLY A 1 193 ? -11.711 10.317 -3.017 1.00 91.81 193 GLY A CA 1
ATOM 1439 C C . GLY A 1 193 ? -12.569 10.480 -1.757 1.00 91.81 193 GLY A C 1
ATOM 1440 O O . GLY A 1 193 ? -12.151 11.183 -0.838 1.00 91.81 193 GLY A O 1
ATOM 1441 N N . THR A 1 194 ? -13.752 9.857 -1.671 1.00 96.31 194 THR A N 1
ATOM 1442 C CA . THR A 1 194 ? -14.577 9.881 -0.446 1.00 96.31 194 THR A CA 1
ATOM 1443 C C . THR A 1 194 ? -14.124 8.882 0.613 1.00 96.31 194 THR A C 1
ATOM 1445 O O . THR A 1 194 ? -14.497 9.034 1.774 1.00 96.31 194 THR A O 1
ATOM 1448 N N . ASN A 1 195 ? -13.325 7.886 0.222 1.00 98.12 195 ASN A N 1
ATOM 1449 C CA . ASN A 1 195 ? -12.796 6.861 1.115 1.00 98.12 195 ASN A CA 1
ATOM 1450 C C . ASN A 1 195 ? -11.290 7.085 1.274 1.00 98.12 195 ASN A C 1
ATOM 1452 O O . ASN A 1 195 ? -10.530 6.978 0.307 1.00 98.12 195 ASN A O 1
ATOM 1456 N N . GLN A 1 196 ? -10.853 7.451 2.474 1.00 98.56 196 GLN A N 1
ATOM 1457 C CA . GLN A 1 196 ? -9.466 7.823 2.739 1.00 98.56 196 GLN A CA 1
ATOM 1458 C C . GLN A 1 196 ? -8.974 7.197 4.036 1.00 98.56 196 GLN A C 1
ATOM 1460 O O . GLN A 1 196 ? -9.682 7.171 5.041 1.00 98.56 196 GLN A O 1
ATOM 1465 N N . LEU A 1 197 ? -7.724 6.751 4.011 1.00 98.56 197 LEU A N 1
ATOM 1466 C CA . LEU A 1 197 ? -6.992 6.261 5.165 1.00 98.56 197 LEU A CA 1
ATOM 1467 C C . LEU A 1 197 ? -5.658 7.002 5.232 1.00 98.56 197 LEU A C 1
ATOM 1469 O O . LEU A 1 197 ? -4.797 6.822 4.373 1.00 98.56 197 LEU A O 1
ATOM 1473 N N . THR A 1 198 ? -5.499 7.873 6.224 1.00 98.62 198 THR A N 1
ATOM 1474 C CA . THR A 1 198 ? -4.343 8.774 6.310 1.00 98.62 198 THR A CA 1
ATOM 1475 C C . THR A 1 198 ? -3.569 8.566 7.606 1.00 98.62 198 THR A C 1
ATOM 1477 O O . THR A 1 198 ? -4.111 8.764 8.690 1.00 98.62 198 THR A O 1
ATOM 1480 N N . PHE A 1 199 ? -2.281 8.250 7.492 1.00 98.38 199 PHE A N 1
ATOM 1481 C CA . PHE A 1 199 ? -1.331 8.123 8.595 1.00 98.38 199 PHE A CA 1
ATOM 1482 C C . PHE A 1 199 ? -0.365 9.311 8.590 1.00 98.38 199 PHE A C 1
ATOM 1484 O O . PHE A 1 199 ? 0.537 9.391 7.758 1.00 98.38 199 PHE A O 1
ATOM 1491 N N . LEU A 1 200 ? -0.563 10.263 9.500 1.00 98.06 200 LEU A N 1
ATOM 1492 C CA . LEU A 1 200 ? 0.310 11.430 9.679 1.00 98.06 200 LEU A CA 1
ATOM 1493 C C . LEU A 1 200 ? 1.300 11.244 10.835 1.00 98.06 200 LEU A C 1
ATOM 1495 O O . LEU A 1 200 ? 2.381 11.828 10.799 1.00 98.06 200 LEU A O 1
ATOM 1499 N N . GLY A 1 201 ? 0.923 10.471 11.857 1.00 96.31 201 GLY A N 1
ATOM 1500 C CA . GLY A 1 201 ? 1.820 10.068 12.940 1.00 96.31 201 GLY A CA 1
ATOM 1501 C C . GLY A 1 201 ? 2.720 8.897 12.546 1.00 96.31 201 GLY A C 1
ATOM 1502 O O . GLY A 1 201 ? 2.615 8.364 11.439 1.00 96.31 201 GLY A O 1
ATOM 1503 N N . ASN A 1 202 ? 3.616 8.495 13.451 1.00 96.44 202 ASN A N 1
ATOM 1504 C CA . ASN A 1 202 ? 4.485 7.351 13.184 1.00 96.44 202 ASN A CA 1
ATOM 1505 C C . ASN A 1 202 ? 3.676 6.052 13.190 1.00 96.44 202 ASN A C 1
ATOM 1507 O O . ASN A 1 202 ? 2.802 5.882 14.041 1.00 96.44 202 ASN A O 1
ATOM 1511 N N . VAL A 1 203 ? 3.996 5.136 12.278 1.00 97.19 203 VAL A N 1
ATOM 1512 C CA . VAL A 1 203 ? 3.361 3.816 12.204 1.00 97.19 203 VAL A CA 1
ATOM 1513 C C . VAL A 1 203 ? 4.376 2.743 12.572 1.00 97.19 203 VAL A C 1
ATOM 1515 O O . VAL A 1 203 ? 5.429 2.620 11.950 1.00 97.19 203 VAL A O 1
ATOM 1518 N N . SER A 1 204 ? 4.041 1.939 13.570 1.00 96.25 204 SER A N 1
ATOM 1519 C CA . SER A 1 204 ? 4.723 0.689 13.876 1.00 96.25 204 SER A CA 1
ATOM 1520 C C . SER A 1 204 ? 3.799 -0.457 13.499 1.00 96.25 204 SER A C 1
ATOM 1522 O O . SER A 1 204 ? 2.617 -0.438 13.838 1.00 96.25 204 SER A O 1
ATOM 1524 N N . SER A 1 205 ? 4.309 -1.457 12.790 1.00 96.31 205 SER A N 1
ATOM 1525 C CA . SER A 1 205 ? 3.542 -2.650 12.442 1.00 96.31 205 SER A CA 1
ATOM 1526 C C . SER A 1 205 ? 4.278 -3.902 12.898 1.00 96.31 205 SER A C 1
ATOM 1528 O O . SER A 1 205 ? 5.501 -3.971 12.811 1.00 96.31 205 SER A O 1
ATOM 1530 N N . SER A 1 206 ? 3.538 -4.913 13.342 1.00 96.19 206 SER A N 1
ATOM 1531 C CA . SER A 1 206 ? 4.022 -6.256 13.676 1.00 96.19 206 SER A CA 1
ATOM 1532 C C . SER A 1 206 ? 3.165 -7.323 12.986 1.00 96.19 206 SER A C 1
ATOM 1534 O O . SER A 1 206 ? 1.990 -7.088 12.708 1.00 96.19 206 SER A O 1
ATOM 1536 N N . SER A 1 207 ? 3.752 -8.496 12.708 1.00 94.25 207 SER A N 1
ATOM 1537 C CA . SER A 1 207 ? 3.035 -9.643 12.117 1.00 94.25 207 SER A CA 1
ATOM 1538 C C . SER A 1 207 ? 1.835 -10.043 12.980 1.00 94.25 207 SER A C 1
ATOM 1540 O O . SER A 1 207 ? 1.934 -10.050 14.210 1.00 94.25 207 SER A O 1
ATOM 1542 N N . VAL A 1 208 ? 0.730 -10.458 12.356 1.00 96.44 208 VAL A N 1
ATOM 1543 C CA . VAL A 1 208 ? -0.434 -11.031 13.056 1.00 96.44 208 VAL A CA 1
ATOM 1544 C C . VAL A 1 208 ? -0.074 -12.230 13.934 1.00 96.44 208 VAL A C 1
ATOM 1546 O O . VAL A 1 208 ? -0.738 -12.457 14.936 1.00 96.44 208 VAL A O 1
ATOM 1549 N N . GLU A 1 209 ? 1.015 -12.946 13.644 1.00 96.75 209 GLU A N 1
ATOM 1550 C CA . GLU A 1 209 ? 1.525 -14.051 14.472 1.00 96.75 209 GLU A CA 1
ATOM 1551 C C . GLU A 1 209 ? 1.900 -13.606 15.893 1.00 96.75 209 GLU A C 1
ATOM 1553 O O . GLU A 1 209 ? 1.929 -14.417 16.816 1.00 96.75 209 GLU A O 1
ATOM 1558 N N . SER A 1 210 ? 2.194 -12.314 16.071 1.00 97.38 210 SER A N 1
ATOM 1559 C CA . SER A 1 210 ? 2.546 -11.720 17.363 1.00 97.38 210 SER A CA 1
ATOM 1560 C C . SER A 1 210 ? 1.335 -11.278 18.190 1.00 97.38 210 SER A C 1
ATOM 1562 O O . SER A 1 210 ? 1.501 -10.816 19.321 1.00 97.38 210 SER A O 1
ATOM 1564 N N . LEU A 1 211 ? 0.115 -11.458 17.665 1.00 98.12 211 LEU A N 1
ATOM 1565 C CA . LEU A 1 211 ? -1.112 -11.256 18.429 1.00 98.12 211 LEU A CA 1
ATOM 1566 C C . LEU A 1 211 ? -1.141 -12.142 19.682 1.00 98.12 211 LEU A C 1
ATOM 1568 O O . LEU A 1 211 ? -0.673 -13.283 19.644 1.00 98.12 211 LEU A O 1
ATOM 1572 N N . PRO A 1 212 ? -1.752 -11.670 20.785 1.00 97.94 212 PRO A N 1
ATOM 1573 C CA . PRO A 1 212 ? -1.929 -12.481 21.983 1.00 97.94 212 PRO A CA 1
ATOM 1574 C C . PRO A 1 212 ? -2.563 -13.853 21.692 1.00 97.94 212 PRO A C 1
ATOM 1576 O O . PRO A 1 212 ? -3.461 -13.980 20.856 1.00 97.94 212 PRO A O 1
ATOM 1579 N N . GLU A 1 213 ? -2.146 -14.881 22.437 1.00 97.31 213 GLU A N 1
ATOM 1580 C CA . GLU A 1 213 ? -2.734 -16.231 22.396 1.00 97.31 213 GLU A CA 1
ATOM 1581 C C . GLU A 1 213 ? -4.101 -16.272 23.109 1.00 97.31 213 GLU A C 1
ATOM 1583 O O . GLU A 1 213 ? -4.308 -16.972 24.102 1.00 97.31 213 GLU A O 1
ATOM 1588 N N . THR A 1 214 ? -5.047 -15.467 22.631 1.00 97.19 214 THR A N 1
ATOM 1589 C CA . THR A 1 214 ? -6.431 -15.428 23.104 1.00 97.19 214 THR A CA 1
ATOM 1590 C C . THR A 1 214 ? -7.378 -15.841 21.986 1.00 97.19 214 THR A C 1
ATOM 1592 O O . THR A 1 214 ? -7.094 -15.657 20.802 1.00 97.19 214 THR A O 1
ATOM 1595 N N . SER A 1 215 ? -8.539 -16.377 22.370 1.00 97.00 215 SER A N 1
ATOM 1596 C CA . SER A 1 215 ? -9.490 -16.968 21.423 1.00 97.00 215 SER A CA 1
ATOM 1597 C C . SER A 1 215 ? -10.047 -15.983 20.398 1.00 97.00 215 SER A C 1
ATOM 1599 O O . SER A 1 215 ? -10.508 -16.391 19.340 1.00 97.00 215 SER A O 1
ATOM 1601 N N . GLN A 1 216 ? -10.032 -14.683 20.702 1.00 97.44 216 GLN A N 1
ATOM 1602 C CA . GLN A 1 216 ? -10.492 -13.652 19.770 1.00 97.44 216 GLN A CA 1
ATOM 1603 C C . GLN A 1 216 ? -9.543 -13.445 18.583 1.00 97.44 216 GLN A C 1
ATOM 1605 O O . GLN A 1 216 ? -9.971 -12.924 17.560 1.00 97.44 216 GLN A O 1
ATOM 1610 N N . PHE A 1 217 ? -8.278 -13.853 18.713 1.00 98.31 217 PHE A N 1
ATOM 1611 C CA . PHE A 1 217 ? -7.277 -13.777 17.648 1.00 98.31 217 PHE A CA 1
ATOM 1612 C C . PHE A 1 217 ? -6.976 -15.148 17.026 1.00 98.31 217 PHE A C 1
ATOM 1614 O O . PHE A 1 217 ? -6.083 -15.265 16.186 1.00 98.31 217 PHE A O 1
ATOM 1621 N N . ASP A 1 218 ? -7.706 -16.194 17.430 1.00 96.00 218 ASP A N 1
ATOM 1622 C CA . ASP A 1 218 ? -7.615 -17.507 16.792 1.00 96.00 218 ASP A CA 1
ATOM 1623 C C . ASP A 1 218 ? -8.039 -17.397 15.319 1.00 96.00 218 ASP A C 1
ATOM 1625 O O . ASP A 1 218 ? -9.002 -16.708 14.982 1.00 96.00 218 ASP A O 1
ATOM 1629 N N . GLY A 1 219 ? -7.297 -18.055 14.430 1.00 96.00 219 GLY A N 1
ATOM 1630 C CA . GLY A 1 219 ? -7.456 -17.929 12.979 1.00 96.00 219 GLY A CA 1
ATOM 1631 C C . GLY A 1 219 ? -6.735 -16.711 12.398 1.00 96.00 219 GLY A C 1
ATOM 1632 O O . GLY A 1 219 ? -5.980 -16.870 11.451 1.00 96.00 219 GLY A O 1
ATOM 1633 N N . ILE A 1 220 ? -6.852 -15.524 13.010 1.00 97.69 220 ILE A N 1
ATOM 1634 C CA . ILE A 1 220 ? -6.191 -14.297 12.511 1.00 97.69 220 ILE A CA 1
ATOM 1635 C C . ILE A 1 220 ? -4.665 -14.449 12.479 1.00 97.69 220 ILE A C 1
ATOM 1637 O O . ILE A 1 220 ? -4.017 -13.948 11.568 1.00 97.69 220 ILE A O 1
ATOM 1641 N N . ARG A 1 221 ? -4.078 -15.162 13.451 1.00 97.44 221 ARG A N 1
ATOM 1642 C CA . ARG A 1 221 ? -2.625 -15.415 13.499 1.00 97.44 221 ARG A CA 1
ATOM 1643 C C . ARG A 1 221 ? -2.089 -16.183 12.284 1.00 97.44 221 ARG A C 1
ATOM 1645 O O . ARG A 1 221 ? -0.893 -16.103 12.030 1.00 97.44 221 ARG A O 1
ATOM 1652 N N . ASP A 1 222 ? -2.954 -16.878 11.548 1.00 96.00 222 ASP A N 1
ATOM 1653 C CA . ASP A 1 222 ? -2.597 -17.600 10.324 1.00 96.00 222 ASP A CA 1
ATOM 1654 C C . ASP A 1 222 ? -2.756 -16.717 9.060 1.00 96.00 222 ASP A C 1
ATOM 1656 O O . ASP A 1 222 ? -2.270 -17.071 7.988 1.00 96.00 222 ASP A O 1
ATOM 1660 N N . GLU A 1 223 ? -3.389 -15.541 9.172 1.00 95.88 223 GLU A N 1
ATOM 1661 C CA . GLU A 1 223 ? -3.677 -14.611 8.066 1.00 95.88 223 GLU A CA 1
ATOM 1662 C C . GLU A 1 223 ? -2.483 -13.679 7.777 1.00 95.88 223 GLU A C 1
ATOM 1664 O O . GLU A 1 223 ? -2.561 -12.454 7.881 1.00 95.88 223 GLU A O 1
ATOM 1669 N N . THR A 1 224 ? -1.331 -14.261 7.457 1.00 94.81 224 THR A N 1
ATOM 1670 C CA . THR A 1 224 ? -0.068 -13.518 7.319 1.00 94.81 224 THR A CA 1
ATOM 1671 C C . THR A 1 224 ? 0.099 -12.811 5.965 1.00 94.81 224 THR A C 1
ATOM 1673 O O . THR A 1 224 ? -0.635 -13.030 5.000 1.00 94.81 224 THR A O 1
ATOM 1676 N N . GLY A 1 225 ? 1.095 -11.923 5.888 1.00 94.06 225 GLY A N 1
ATOM 1677 C CA . GLY A 1 225 ? 1.543 -11.315 4.633 1.00 94.06 225 GLY A CA 1
ATOM 1678 C C . GLY A 1 225 ? 0.783 -10.067 4.188 1.00 94.06 225 GLY A C 1
ATOM 1679 O O . GLY A 1 225 ? 1.225 -9.427 3.238 1.00 94.06 225 GLY A O 1
ATOM 1680 N N . THR A 1 226 ? -0.297 -9.665 4.864 1.00 96.62 226 THR A N 1
ATOM 1681 C CA . THR A 1 226 ? -1.083 -8.465 4.521 1.00 96.62 226 THR A CA 1
ATOM 1682 C C . THR A 1 226 ? -1.044 -7.445 5.655 1.00 96.62 226 THR A C 1
ATOM 1684 O O . THR A 1 226 ? -1.367 -7.773 6.790 1.00 96.62 226 THR A O 1
ATOM 1687 N N . PHE A 1 227 ? -0.711 -6.193 5.334 1.00 97.75 227 PHE A N 1
ATOM 1688 C CA . PHE A 1 227 ? -0.811 -5.064 6.263 1.00 97.75 227 PHE A CA 1
ATOM 1689 C C . PHE A 1 227 ? -2.116 -4.285 6.051 1.00 97.75 227 PHE A C 1
ATOM 1691 O O . PHE A 1 227 ? -2.881 -4.050 6.988 1.00 97.75 227 PHE A O 1
ATOM 1698 N N . LEU A 1 228 ? -2.381 -3.896 4.799 1.00 98.44 228 LEU A N 1
ATOM 1699 C CA . LEU A 1 228 ? -3.529 -3.077 4.414 1.00 98.44 228 LEU A CA 1
ATOM 1700 C C . LEU A 1 228 ? -4.156 -3.610 3.127 1.00 98.44 228 LEU A C 1
ATOM 1702 O O . LEU A 1 228 ? -3.476 -3.759 2.114 1.00 98.44 228 LEU A O 1
ATOM 1706 N N . MET A 1 229 ? -5.471 -3.803 3.150 1.00 98.12 229 MET A N 1
ATOM 1707 C CA . MET A 1 229 ? -6.277 -4.183 1.996 1.00 98.12 229 MET A CA 1
ATOM 1708 C C . MET A 1 229 ? -7.564 -3.365 1.972 1.00 98.12 229 MET A C 1
ATOM 1710 O O . MET A 1 229 ? -8.551 -3.700 2.620 1.00 98.12 229 MET A O 1
ATOM 1714 N N . ALA A 1 230 ? -7.553 -2.271 1.223 1.00 98.12 230 ALA A N 1
ATOM 1715 C CA . ALA A 1 230 ? -8.648 -1.313 1.180 1.00 98.12 230 ALA A CA 1
ATOM 1716 C C . ALA A 1 230 ? -8.952 -0.899 -0.271 1.00 98.12 230 ALA A C 1
ATOM 1718 O O . ALA A 1 230 ? -8.649 0.233 -0.666 1.00 98.12 230 ALA A O 1
ATOM 1719 N N . PRO A 1 231 ? -9.520 -1.804 -1.099 1.00 96.44 231 PRO A N 1
ATOM 1720 C CA . PRO A 1 231 ? -10.040 -1.418 -2.411 1.00 96.44 231 PRO A CA 1
ATOM 1721 C C . PRO A 1 231 ? -10.991 -0.222 -2.280 1.00 96.44 231 PRO A C 1
ATOM 1723 O O . PRO A 1 231 ? -11.732 -0.104 -1.308 1.00 96.44 231 PRO A O 1
ATOM 1726 N N . GLY A 1 232 ? -10.927 0.704 -3.232 1.00 96.69 232 GLY A N 1
ATOM 1727 C CA . GLY A 1 232 ? -11.739 1.925 -3.229 1.00 96.69 232 GLY A CA 1
ATOM 1728 C C . GLY A 1 232 ? -11.297 3.020 -2.253 1.00 96.69 232 GLY A C 1
ATOM 1729 O O . GLY A 1 232 ? -11.875 4.106 -2.268 1.00 96.69 232 GLY A O 1
ATOM 1730 N N . PHE A 1 233 ? -10.281 2.779 -1.415 1.00 98.44 233 PHE A N 1
ATOM 1731 C CA . PHE A 1 233 ? -9.687 3.801 -0.548 1.00 98.44 233 PHE A CA 1
ATOM 1732 C C . PHE A 1 233 ? -8.425 4.401 -1.160 1.00 98.44 233 PHE A C 1
ATOM 1734 O O . PHE A 1 233 ? -7.639 3.717 -1.812 1.00 98.44 233 PHE A O 1
ATOM 1741 N N . THR A 1 234 ? -8.183 5.678 -0.866 1.00 98.25 234 THR A N 1
ATOM 1742 C CA . THR A 1 234 ? -6.842 6.267 -0.959 1.00 98.25 234 THR A CA 1
ATOM 1743 C C . THR A 1 234 ? -6.120 6.098 0.377 1.00 98.25 234 THR A C 1
ATOM 1745 O O . THR A 1 234 ? -6.591 6.593 1.400 1.00 98.25 234 THR A O 1
ATOM 1748 N N . ALA A 1 235 ? -4.969 5.433 0.370 1.00 98.06 235 ALA A N 1
ATOM 1749 C CA . ALA A 1 235 ? -4.068 5.287 1.504 1.00 98.06 235 ALA A CA 1
ATOM 1750 C C . ALA A 1 235 ? -2.921 6.306 1.413 1.00 98.06 235 ALA A C 1
ATOM 1752 O O . ALA A 1 235 ? -2.259 6.434 0.383 1.00 98.06 235 ALA A O 1
ATOM 1753 N N . SER A 1 236 ? -2.690 7.055 2.487 1.00 98.25 236 SER A N 1
ATOM 1754 C CA . SER A 1 236 ? -1.693 8.124 2.536 1.00 98.25 236 SER A CA 1
ATOM 1755 C C . SER A 1 236 ? -0.803 7.995 3.768 1.00 98.25 236 SER A C 1
ATOM 1757 O O . SER A 1 236 ? -1.307 7.947 4.887 1.00 98.25 236 SER A O 1
ATOM 1759 N N . PHE A 1 237 ? 0.513 7.994 3.568 1.00 97.94 237 PHE A N 1
ATOM 1760 C CA . PHE A 1 237 ? 1.529 7.882 4.613 1.00 97.94 237 PHE A CA 1
ATOM 1761 C C . PHE A 1 237 ? 2.395 9.145 4.608 1.00 97.94 237 PHE A C 1
ATOM 1763 O O . PHE A 1 237 ? 3.121 9.407 3.652 1.00 97.94 237 PHE A O 1
ATOM 1770 N N . GLY A 1 238 ? 2.270 9.953 5.658 1.00 96.31 238 GLY A N 1
ATOM 1771 C CA . GLY A 1 238 ? 3.024 11.194 5.859 1.00 96.31 238 GLY A CA 1
ATOM 1772 C C . GLY A 1 238 ? 3.999 11.151 7.038 1.00 96.31 238 GLY A C 1
ATOM 1773 O O . GLY A 1 238 ? 4.970 11.912 7.062 1.00 96.31 238 GLY A O 1
ATOM 1774 N N . GLY A 1 239 ? 3.728 10.287 8.020 1.00 91.25 239 GLY A N 1
ATOM 1775 C CA . GLY A 1 239 ? 4.628 10.000 9.137 1.00 91.25 239 GLY A CA 1
ATOM 1776 C C . GLY A 1 239 ? 5.662 8.928 8.792 1.00 91.25 239 GLY A C 1
ATOM 1777 O O . GLY A 1 239 ? 5.583 8.293 7.743 1.00 91.25 239 GLY A O 1
ATOM 1778 N N . SER A 1 240 ? 6.644 8.726 9.670 1.00 91.19 240 SER A N 1
ATOM 1779 C CA . SER A 1 240 ? 7.681 7.704 9.480 1.00 91.19 240 SER A CA 1
ATOM 1780 C C . SER A 1 240 ? 7.207 6.328 9.960 1.00 91.19 240 SER A C 1
ATOM 1782 O O . SER A 1 240 ? 6.345 6.233 10.834 1.00 91.19 240 SER A O 1
ATOM 1784 N N . PHE A 1 241 ? 7.780 5.254 9.420 1.00 93.06 241 PHE A N 1
ATOM 1785 C CA . PHE A 1 241 ? 7.536 3.895 9.899 1.00 93.06 241 PHE A CA 1
ATOM 1786 C C . PHE A 1 241 ? 8.840 3.104 9.925 1.00 93.06 241 PHE A C 1
ATOM 1788 O O . PHE A 1 241 ? 9.663 3.233 9.032 1.00 93.06 241 PHE A O 1
ATOM 1795 N N . ASP A 1 242 ? 9.054 2.260 10.931 1.00 90.31 242 ASP A N 1
ATOM 1796 C CA . ASP A 1 242 ? 10.243 1.395 10.924 1.00 90.31 242 ASP A CA 1
ATOM 1797 C C . ASP A 1 242 ? 10.017 0.211 9.978 1.00 90.31 242 ASP A C 1
ATOM 1799 O O . ASP A 1 242 ? 10.837 -0.108 9.111 1.00 90.31 242 ASP A O 1
ATOM 1803 N N . THR A 1 243 ? 8.875 -0.458 10.130 1.00 93.44 243 THR A N 1
ATOM 1804 C CA . THR A 1 243 ? 8.484 -1.602 9.308 1.00 93.44 243 THR A CA 1
ATOM 1805 C C . THR A 1 243 ? 6.970 -1.648 9.141 1.00 93.44 243 THR A C 1
ATOM 1807 O O . THR A 1 243 ? 6.244 -1.514 10.124 1.00 93.44 243 THR A O 1
ATOM 1810 N N . LEU A 1 244 ? 6.502 -1.881 7.914 1.00 94.81 244 LEU A N 1
ATOM 1811 C CA . LEU A 1 244 ? 5.130 -2.277 7.591 1.00 94.81 244 LEU A CA 1
ATOM 1812 C C . LEU A 1 244 ? 5.127 -3.773 7.262 1.00 94.81 244 LEU A C 1
ATOM 1814 O O . LEU A 1 244 ? 5.780 -4.208 6.311 1.00 94.81 244 LEU A O 1
ATOM 1818 N N . ASN A 1 245 ? 4.446 -4.574 8.084 1.00 93.75 245 ASN A N 1
ATOM 1819 C CA . ASN A 1 245 ? 4.479 -6.030 7.979 1.00 93.75 245 ASN A CA 1
ATOM 1820 C C . ASN A 1 245 ? 3.394 -6.553 7.035 1.00 93.75 245 ASN A C 1
ATOM 1822 O O . ASN A 1 245 ? 2.316 -6.940 7.474 1.00 93.75 245 ASN A O 1
ATOM 1826 N N . GLY A 1 246 ? 3.701 -6.573 5.739 1.00 94.81 246 GLY A N 1
ATOM 1827 C CA . GLY A 1 246 ? 2.863 -7.185 4.715 1.00 94.81 246 GLY A CA 1
ATOM 1828 C C . GLY A 1 246 ? 2.613 -6.288 3.509 1.00 94.81 246 GLY A C 1
ATOM 1829 O O . GLY A 1 246 ? 3.124 -5.172 3.404 1.00 94.81 246 GLY A O 1
ATOM 1830 N N . ALA A 1 247 ? 1.798 -6.795 2.590 1.00 96.19 247 ALA A N 1
ATOM 1831 C CA . ALA A 1 247 ? 1.363 -6.089 1.401 1.00 96.19 247 ALA A CA 1
ATOM 1832 C C . ALA A 1 247 ? 0.396 -4.939 1.726 1.00 96.19 247 ALA A C 1
ATOM 1834 O O . ALA A 1 247 ? -0.388 -4.995 2.680 1.00 96.19 247 ALA A O 1
ATOM 1835 N N . ILE A 1 248 ? 0.448 -3.910 0.883 1.00 97.88 248 ILE A N 1
ATOM 1836 C CA . ILE A 1 248 ? -0.391 -2.713 0.924 1.00 97.88 248 ILE A CA 1
ATOM 1837 C C . ILE A 1 248 ? -1.180 -2.665 -0.380 1.00 97.88 248 ILE A C 1
ATOM 1839 O O . ILE A 1 248 ? -0.585 -2.586 -1.446 1.00 97.88 248 ILE A O 1
ATOM 1843 N N . ALA A 1 249 ? -2.505 -2.684 -0.314 1.00 97.94 249 ALA A N 1
ATOM 1844 C CA . ALA A 1 249 ? -3.390 -2.704 -1.475 1.00 97.94 249 ALA A CA 1
ATOM 1845 C C . ALA A 1 249 ? -4.493 -1.647 -1.346 1.00 97.94 249 ALA A C 1
ATOM 1847 O O . ALA A 1 249 ? -5.295 -1.714 -0.413 1.00 97.94 249 ALA A O 1
ATOM 1848 N N . ALA A 1 250 ? -4.552 -0.689 -2.276 1.00 98.12 250 ALA A N 1
ATOM 1849 C CA . ALA A 1 250 ? -5.541 0.397 -2.269 1.00 98.12 250 ALA A CA 1
ATOM 1850 C C . ALA A 1 250 ? -5.772 0.997 -3.676 1.00 98.12 250 ALA A C 1
ATOM 1852 O O . ALA A 1 250 ? -5.072 0.654 -4.623 1.00 98.12 250 ALA A O 1
ATOM 1853 N N . ASN A 1 251 ? -6.730 1.916 -3.821 1.00 95.38 251 ASN A N 1
ATOM 1854 C CA . ASN A 1 251 ? -7.040 2.654 -5.063 1.00 95.38 251 ASN A CA 1
ATOM 1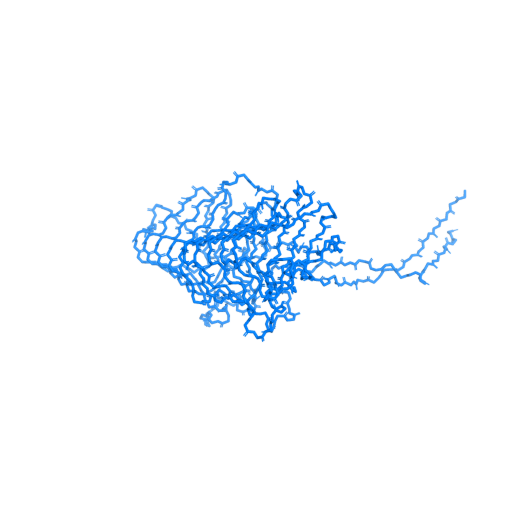855 C C . ASN A 1 251 ? -6.290 3.991 -5.187 1.00 95.38 251 ASN A C 1
ATOM 1857 O O . ASN A 1 251 ? -6.541 4.813 -6.058 1.00 95.38 251 ASN A O 1
ATOM 1861 N N . GLY A 1 252 ? -5.380 4.270 -4.281 1.00 93.88 252 GLY A N 1
ATOM 1862 C CA . GLY A 1 252 ? -4.547 5.450 -4.355 1.00 93.88 252 GLY A CA 1
ATOM 1863 C C . GLY A 1 252 ? -3.535 5.314 -3.258 1.00 93.88 252 GLY A C 1
ATOM 1864 O O . GLY A 1 252 ? -3.907 5.030 -2.123 1.00 93.88 252 GLY A O 1
ATOM 1865 N N . ILE A 1 253 ? -2.263 5.435 -3.596 1.00 97.50 253 ILE A N 1
ATOM 1866 C CA . ILE A 1 253 ? -1.196 5.272 -2.622 1.00 97.50 253 ILE A CA 1
ATOM 1867 C C . ILE A 1 253 ? -0.290 6.480 -2.729 1.00 97.50 253 ILE A C 1
ATOM 1869 O O . ILE A 1 253 ? 0.256 6.779 -3.793 1.00 97.50 253 ILE A O 1
ATOM 1873 N N . ASN A 1 254 ? -0.181 7.188 -1.611 1.00 97.50 254 ASN A N 1
ATOM 1874 C CA . ASN A 1 254 ? 0.623 8.386 -1.503 1.00 97.50 254 ASN A CA 1
ATOM 1875 C C . ASN A 1 254 ? 1.578 8.276 -0.316 1.00 97.50 254 ASN A C 1
ATOM 1877 O O . ASN A 1 254 ? 1.136 8.163 0.825 1.00 97.50 254 ASN A O 1
ATOM 1881 N N . PHE A 1 255 ? 2.876 8.361 -0.581 1.00 97.31 255 PHE A N 1
ATOM 1882 C CA . PHE A 1 255 ? 3.893 8.555 0.447 1.00 97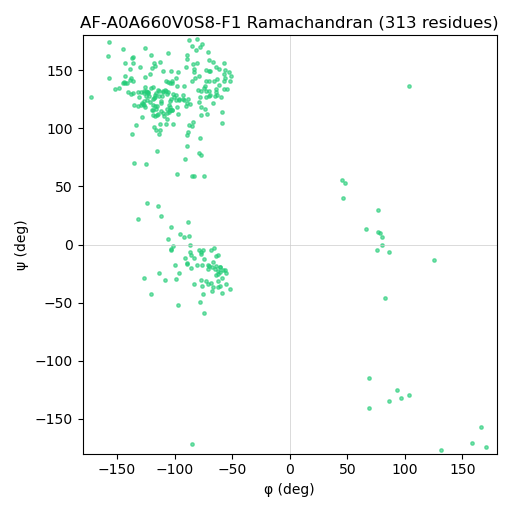.31 255 PHE A CA 1
ATOM 1883 C C . PHE A 1 255 ? 4.398 9.988 0.337 1.00 97.31 255 PHE A C 1
ATOM 1885 O O . PHE A 1 255 ? 4.720 10.465 -0.754 1.00 97.31 255 PHE A O 1
ATOM 1892 N N . PHE A 1 256 ? 4.436 10.709 1.450 1.00 96.88 256 PHE A N 1
ATOM 1893 C CA . PHE A 1 256 ? 4.871 12.099 1.466 1.00 96.88 256 PHE A CA 1
ATOM 1894 C C . PHE A 1 256 ? 5.634 12.444 2.744 1.00 96.88 256 PHE A C 1
ATOM 1896 O O . PHE A 1 256 ? 5.648 11.697 3.719 1.00 96.88 256 PHE A O 1
ATOM 1903 N N . GLY A 1 257 ? 6.277 13.612 2.758 1.00 93.94 257 GLY A N 1
ATOM 1904 C CA . GLY A 1 257 ? 7.027 14.060 3.928 1.00 93.94 257 GLY A CA 1
ATOM 1905 C C . GLY A 1 257 ? 8.276 13.210 4.146 1.00 93.94 257 GLY A C 1
ATOM 1906 O O . GLY A 1 257 ? 9.192 13.280 3.329 1.00 93.94 257 GLY A O 1
ATOM 1907 N N . ASN A 1 258 ? 8.316 12.464 5.256 1.00 92.88 258 ASN A N 1
ATOM 1908 C CA . ASN A 1 258 ? 9.430 11.575 5.615 1.00 92.88 258 ASN A CA 1
ATOM 1909 C C . ASN A 1 258 ? 8.966 10.124 5.845 1.00 92.88 258 ASN A C 1
ATOM 1911 O O . ASN A 1 258 ? 9.449 9.442 6.756 1.00 92.88 258 ASN A O 1
ATOM 1915 N N . ALA A 1 259 ? 7.980 9.684 5.065 1.00 92.19 259 ALA A N 1
ATOM 1916 C CA . ALA A 1 259 ? 7.417 8.344 5.121 1.00 92.19 259 ALA A CA 1
ATOM 1917 C C . ALA A 1 259 ? 8.337 7.313 4.447 1.00 92.19 259 ALA A C 1
ATOM 1919 O O . ALA A 1 259 ? 8.096 6.889 3.320 1.00 92.19 259 ALA A O 1
ATOM 1920 N N . GLY A 1 260 ? 9.406 6.932 5.147 1.00 92.75 260 GLY A N 1
ATOM 1921 C CA . GLY A 1 260 ? 10.317 5.848 4.773 1.00 92.75 260 GLY A CA 1
ATOM 1922 C C . GLY A 1 260 ? 10.368 4.762 5.844 1.00 92.75 260 GLY A C 1
ATOM 1923 O O . GLY A 1 260 ? 9.959 5.020 6.976 1.00 92.75 260 GLY A O 1
ATOM 1924 N N . GLY A 1 261 ? 10.877 3.587 5.469 1.00 94.81 261 GLY A N 1
ATOM 1925 C CA . GLY A 1 261 ? 10.987 2.391 6.299 1.00 94.81 261 GLY A CA 1
ATOM 1926 C C . GLY A 1 261 ? 11.108 1.102 5.484 1.00 94.81 261 GLY A C 1
ATOM 1927 O O . GLY A 1 261 ? 11.264 1.120 4.261 1.00 94.81 261 GLY A O 1
ATOM 1928 N N . THR A 1 262 ? 11.012 -0.038 6.169 1.00 95.81 262 THR A N 1
ATOM 1929 C CA . THR A 1 262 ? 10.962 -1.358 5.517 1.00 95.81 262 THR A CA 1
ATOM 1930 C C . THR A 1 262 ? 9.519 -1.780 5.248 1.00 95.81 262 THR A C 1
ATOM 1932 O O . THR A 1 262 ? 8.659 -1.656 6.113 1.00 95.81 262 THR A O 1
ATOM 1935 N N . ILE A 1 263 ? 9.238 -2.323 4.070 1.00 95.88 263 ILE A N 1
ATOM 1936 C CA . ILE A 1 263 ? 7.954 -2.930 3.720 1.00 95.88 263 ILE A CA 1
ATOM 1937 C C . ILE A 1 263 ? 8.209 -4.415 3.492 1.00 95.88 263 ILE A C 1
ATOM 1939 O O . ILE A 1 263 ? 8.893 -4.797 2.542 1.00 95.88 263 ILE A O 1
ATOM 1943 N N . ASN A 1 264 ? 7.668 -5.257 4.371 1.00 94.56 264 ASN A N 1
ATOM 1944 C CA . ASN A 1 264 ? 7.773 -6.712 4.261 1.00 94.56 264 ASN A CA 1
ATOM 1945 C C . ASN A 1 264 ? 6.689 -7.254 3.310 1.00 94.56 264 ASN A C 1
ATOM 1947 O O . ASN A 1 264 ? 5.809 -8.008 3.723 1.00 94.56 264 ASN A O 1
ATOM 1951 N N . GLY A 1 265 ? 6.692 -6.794 2.059 1.00 94.62 265 GLY A N 1
ATOM 1952 C CA . GLY A 1 265 ? 5.673 -7.117 1.063 1.00 94.62 265 GLY A CA 1
ATOM 1953 C C . GLY A 1 265 ? 5.734 -6.205 -0.160 1.00 94.62 265 GLY A C 1
ATOM 1954 O O . GLY A 1 265 ? 6.768 -5.601 -0.446 1.00 94.62 265 GLY A O 1
ATOM 1955 N N . SER A 1 266 ? 4.609 -6.101 -0.866 1.00 95.81 266 SER A N 1
ATOM 1956 C CA . SER A 1 266 ? 4.456 -5.280 -2.074 1.00 95.81 266 SER A CA 1
ATOM 1957 C C . SER A 1 266 ? 3.418 -4.176 -1.883 1.00 95.81 266 SER A C 1
ATOM 1959 O O . SER A 1 266 ? 2.492 -4.306 -1.080 1.00 95.81 266 SER A O 1
ATOM 1961 N N . ILE A 1 267 ? 3.535 -3.108 -2.667 1.00 97.75 267 ILE A N 1
ATOM 1962 C CA . ILE A 1 267 ? 2.548 -2.027 -2.756 1.00 97.75 267 ILE A CA 1
ATOM 1963 C C . ILE A 1 267 ? 1.758 -2.174 -4.058 1.00 97.75 267 ILE A C 1
ATOM 1965 O O . ILE A 1 267 ? 2.344 -2.166 -5.135 1.00 97.75 267 ILE A O 1
ATOM 1969 N N . LEU A 1 268 ? 0.435 -2.275 -3.968 1.00 97.94 268 LEU A N 1
ATOM 1970 C CA . LEU A 1 268 ? -0.486 -2.472 -5.083 1.00 97.94 268 LEU A CA 1
ATOM 1971 C C . LEU A 1 268 ? -1.468 -1.296 -5.169 1.00 97.94 268 LEU A C 1
ATOM 1973 O O . LEU A 1 268 ? -2.304 -1.111 -4.282 1.00 97.94 268 LEU A O 1
ATOM 1977 N N . ASN A 1 269 ? -1.414 -0.534 -6.262 1.00 97.94 269 ASN A N 1
ATOM 1978 C CA . ASN A 1 269 ? -2.422 0.476 -6.594 1.00 97.94 269 ASN A CA 1
ATOM 1979 C C . ASN A 1 269 ? -3.381 -0.037 -7.673 1.00 97.94 269 ASN A C 1
ATOM 1981 O O . ASN A 1 269 ? -2.984 -0.257 -8.818 1.00 97.94 269 ASN A O 1
ATOM 1985 N N . TYR A 1 270 ? -4.651 -0.182 -7.306 1.00 97.06 270 TYR A N 1
ATOM 1986 C CA . TYR A 1 270 ? -5.723 -0.663 -8.180 1.00 97.06 270 TYR A CA 1
ATOM 1987 C C . TYR A 1 270 ? -6.328 0.424 -9.071 1.00 97.06 270 TYR A C 1
ATOM 1989 O O . TYR A 1 270 ? -7.082 0.098 -9.987 1.00 97.06 270 TYR A O 1
ATOM 1997 N N . SER A 1 271 ? -6.022 1.695 -8.819 1.00 96.25 271 SER A N 1
ATOM 1998 C CA . SER A 1 271 ? -6.564 2.809 -9.591 1.00 96.25 271 SER A CA 1
ATOM 1999 C C . SER A 1 271 ? -5.692 3.175 -10.781 1.00 96.25 271 SER A C 1
ATOM 2001 O O . SER A 1 271 ? -4.475 3.010 -10.752 1.00 96.25 271 SER A O 1
ATOM 2003 N N . ASP A 1 272 ? -6.327 3.737 -11.806 1.00 95.25 272 ASP A N 1
ATOM 2004 C CA . ASP A 1 272 ? -5.686 4.382 -12.948 1.00 95.25 272 ASP A CA 1
ATOM 2005 C C . ASP A 1 272 ? -5.157 5.794 -12.628 1.00 95.25 272 ASP A C 1
ATOM 2007 O O . ASP A 1 272 ? -4.432 6.387 -13.431 1.00 95.25 272 ASP A O 1
ATOM 2011 N N . THR A 1 273 ? -5.475 6.334 -11.448 1.00 93.31 273 THR A N 1
ATOM 2012 C CA . THR A 1 273 ? -4.889 7.578 -10.941 1.00 93.31 273 THR A CA 1
ATOM 2013 C C . THR A 1 273 ? -3.439 7.372 -10.497 1.00 93.31 273 THR A C 1
ATOM 2015 O O . THR A 1 273 ? -3.107 6.289 -10.004 1.00 93.31 273 THR A O 1
ATOM 2018 N N . PRO A 1 274 ? -2.578 8.404 -10.594 1.00 95.25 274 PRO A N 1
ATOM 2019 C CA . PRO A 1 274 ? -1.172 8.274 -10.231 1.00 95.25 274 PRO A CA 1
ATOM 2020 C C . PRO A 1 274 ? -0.941 7.811 -8.785 1.00 95.25 274 PRO A C 1
ATOM 2022 O O . PRO A 1 274 ? -1.518 8.370 -7.851 1.00 95.25 274 PRO A O 1
ATOM 2025 N N . MET A 1 275 ? -0.038 6.846 -8.610 1.00 97.88 275 MET A N 1
ATOM 2026 C CA . MET A 1 275 ? 0.631 6.576 -7.337 1.00 97.88 275 MET A CA 1
ATOM 2027 C C . MET A 1 275 ? 1.757 7.601 -7.158 1.00 97.88 275 MET A C 1
ATOM 2029 O O . MET A 1 275 ? 2.531 7.840 -8.088 1.00 97.88 275 MET A O 1
ATOM 2033 N N . THR A 1 276 ? 1.863 8.218 -5.981 1.00 98.06 276 THR A N 1
ATOM 2034 C CA . THR A 1 276 ? 2.801 9.330 -5.761 1.00 98.06 276 THR A CA 1
ATOM 2035 C C . THR A 1 276 ? 3.681 9.109 -4.543 1.00 98.06 276 THR A C 1
ATOM 2037 O O . THR A 1 276 ? 3.173 9.028 -3.430 1.00 98.06 276 THR A O 1
ATOM 2040 N N . PHE A 1 277 ? 5.001 9.098 -4.720 1.00 97.88 277 PHE A N 1
ATOM 2041 C CA . PHE A 1 277 ? 5.958 9.185 -3.616 1.00 97.88 277 PHE A CA 1
ATOM 2042 C C . PHE A 1 277 ? 6.665 10.541 -3.677 1.00 97.88 277 PHE A C 1
ATOM 2044 O O . PHE A 1 277 ? 7.166 10.965 -4.722 1.00 97.88 277 PHE A O 1
ATOM 2051 N N . SER A 1 278 ? 6.662 11.273 -2.568 1.00 97.19 278 SER A N 1
ATOM 2052 C CA . SER A 1 278 ? 7.165 12.642 -2.505 1.00 97.19 278 SER A CA 1
ATOM 2053 C C . SER A 1 278 ? 7.885 12.951 -1.193 1.00 97.19 278 SER A C 1
ATOM 2055 O O . SER A 1 278 ? 7.631 12.332 -0.166 1.00 97.19 278 SER A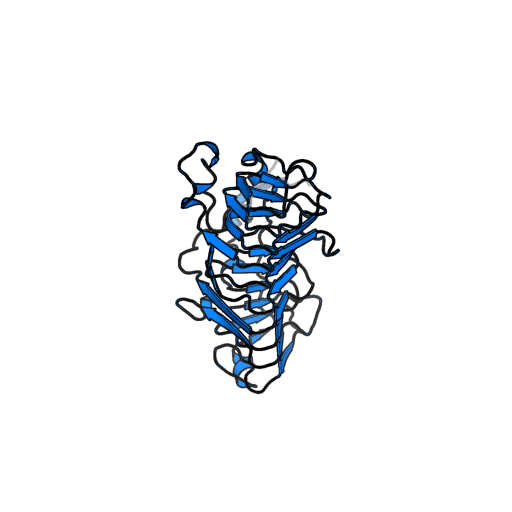 O 1
ATOM 2057 N N . GLY A 1 279 ? 8.781 13.936 -1.199 1.00 95.25 279 GLY A N 1
ATOM 2058 C CA . GLY A 1 279 ? 9.500 14.350 0.011 1.00 95.25 279 GLY A CA 1
ATOM 2059 C C . GLY A 1 279 ? 10.875 13.699 0.126 1.00 95.25 279 GLY A C 1
ATOM 2060 O O . GLY A 1 279 ? 11.656 13.782 -0.819 1.00 95.25 279 GLY A O 1
ATOM 2061 N N . ASN A 1 280 ? 11.206 13.142 1.293 1.00 94.94 280 ASN A N 1
ATOM 2062 C CA . ASN A 1 280 ? 12.497 12.502 1.569 1.00 94.94 280 ASN A CA 1
ATOM 2063 C C . ASN A 1 280 ? 12.247 11.162 2.254 1.00 94.94 280 ASN A C 1
ATOM 2065 O O . ASN A 1 280 ? 11.877 11.134 3.426 1.00 94.94 280 ASN A O 1
ATOM 2069 N N . SER A 1 281 ? 12.365 10.050 1.542 1.00 93.94 281 SER A N 1
ATOM 2070 C CA . SER A 1 281 ? 11.975 8.752 2.094 1.00 93.94 281 SER A CA 1
ATOM 2071 C C . SER A 1 281 ? 12.774 7.628 1.472 1.00 93.94 281 SER A C 1
ATOM 2073 O O . SER A 1 281 ? 12.870 7.544 0.252 1.00 93.94 281 SER A O 1
ATOM 2075 N N . ASP A 1 282 ? 13.271 6.743 2.326 1.00 94.94 282 ASP A N 1
ATOM 2076 C CA . ASP A 1 282 ? 13.926 5.510 1.912 1.00 94.94 282 ASP A CA 1
ATOM 2077 C C . ASP A 1 282 ? 12.925 4.369 2.114 1.00 94.94 282 ASP A C 1
ATOM 2079 O O . ASP A 1 282 ? 12.496 4.099 3.236 1.00 94.94 282 ASP A O 1
ATOM 2083 N N . LEU A 1 283 ? 12.511 3.727 1.028 1.00 96.62 283 LEU A N 1
ATOM 2084 C CA . LEU A 1 283 ? 11.605 2.586 1.018 1.00 96.62 283 LEU A CA 1
ATOM 2085 C C . LEU A 1 283 ? 12.422 1.332 0.731 1.00 96.62 283 LEU A C 1
ATOM 2087 O O . LEU A 1 283 ? 12.975 1.173 -0.354 1.00 96.62 283 LEU A O 1
ATOM 2091 N N . THR A 1 284 ? 12.506 0.436 1.709 1.00 96.88 284 THR A N 1
ATOM 2092 C CA . THR A 1 284 ? 13.206 -0.842 1.552 1.00 96.88 284 THR A CA 1
ATOM 2093 C C . THR A 1 284 ? 12.192 -1.972 1.454 1.00 96.88 284 THR A C 1
ATOM 2095 O O . THR A 1 284 ? 11.463 -2.237 2.405 1.00 96.88 284 THR A O 1
ATOM 2098 N N . PHE A 1 285 ? 12.144 -2.659 0.321 1.00 95.94 285 PHE A N 1
ATOM 2099 C CA . PHE A 1 285 ? 11.255 -3.789 0.082 1.00 95.94 285 PHE A CA 1
ATOM 2100 C C . PHE A 1 285 ? 11.949 -5.080 0.490 1.00 95.94 285 PHE A C 1
ATOM 2102 O O . PHE A 1 285 ? 12.992 -5.441 -0.053 1.00 95.94 285 PHE A O 1
ATOM 2109 N N . ASN A 1 286 ? 11.366 -5.787 1.449 1.00 93.31 286 ASN A N 1
ATOM 2110 C CA . ASN A 1 286 ? 11.819 -7.101 1.867 1.00 93.31 286 ASN A CA 1
ATOM 2111 C C . ASN A 1 286 ? 10.749 -8.122 1.497 1.00 93.31 286 ASN A C 1
ATOM 2113 O O . ASN A 1 286 ? 9.781 -8.330 2.228 1.00 93.31 286 ASN A O 1
ATOM 2117 N N . ARG A 1 287 ? 10.921 -8.740 0.331 1.00 85.00 287 ARG A N 1
ATOM 2118 C CA . ARG A 1 287 ? 9.994 -9.759 -0.179 1.00 85.00 287 ARG A CA 1
ATOM 2119 C C . ARG A 1 287 ? 10.557 -11.169 -0.004 1.00 85.00 287 ARG A C 1
ATOM 2121 O O . ARG A 1 287 ? 9.876 -12.151 -0.292 1.00 85.00 287 ARG A O 1
ATOM 2128 N N . SER A 1 288 ? 11.790 -11.300 0.492 1.00 55.47 288 SER A N 1
ATOM 2129 C CA . SER A 1 288 ? 12.393 -12.593 0.798 1.00 55.47 288 SER A CA 1
ATOM 2130 C C . SER A 1 288 ? 11.552 -13.374 1.826 1.00 55.47 288 SER A C 1
ATOM 2132 O O . SER A 1 288 ? 11.521 -13.066 3.013 1.00 55.47 288 SER A O 1
ATOM 2134 N N . GLY A 1 289 ? 10.825 -14.393 1.352 1.00 50.59 289 GLY A N 1
ATOM 2135 C CA . GLY A 1 289 ? 9.986 -15.262 2.189 1.00 50.59 289 GLY A CA 1
ATOM 2136 C C . GLY A 1 289 ? 8.521 -15.380 1.766 1.00 50.59 289 GLY A C 1
ATOM 2137 O O . GLY A 1 289 ? 7.864 -16.313 2.216 1.00 50.59 289 GLY A O 1
ATOM 2138 N N . ILE A 1 290 ? 8.013 -14.524 0.871 1.00 55.81 290 ILE A N 1
ATOM 2139 C CA . ILE A 1 290 ? 6.628 -14.626 0.380 1.00 55.81 290 ILE A CA 1
ATOM 2140 C C . ILE A 1 290 ? 6.540 -15.501 -0.878 1.00 55.81 290 ILE A C 1
ATOM 2142 O O . ILE A 1 290 ? 6.357 -15.020 -1.988 1.00 55.81 290 ILE A O 1
ATOM 2146 N N . THR A 1 291 ? 6.673 -16.821 -0.720 1.00 61.75 291 THR A N 1
ATOM 2147 C CA . THR A 1 291 ? 6.190 -17.763 -1.757 1.00 61.75 291 THR A CA 1
ATOM 2148 C C . THR A 1 291 ? 4.669 -17.888 -1.752 1.00 61.75 291 THR A C 1
ATOM 2150 O O . THR A 1 291 ? 4.088 -18.496 -2.648 1.00 61.75 291 THR A O 1
ATOM 2153 N N . GLU A 1 292 ? 4.029 -17.370 -0.707 1.00 77.19 292 GLU A N 1
ATOM 2154 C CA . GLU A 1 292 ? 2.597 -17.462 -0.489 1.00 77.19 292 GLU A CA 1
ATOM 2155 C C . GLU A 1 292 ? 1.932 -16.130 -0.819 1.00 77.19 292 GLU A C 1
ATOM 2157 O O . GLU A 1 292 ? 2.448 -15.054 -0.511 1.00 77.19 292 GLU A O 1
ATOM 2162 N N . VAL A 1 293 ? 0.774 -16.221 -1.470 1.00 88.00 293 VAL A N 1
ATOM 2163 C CA . VAL A 1 293 ? -0.085 -15.069 -1.726 1.00 88.00 293 VAL A CA 1
ATOM 2164 C C . VAL A 1 293 ? -0.538 -14.513 -0.372 1.00 88.00 293 VAL A C 1
ATOM 2166 O O . VAL A 1 293 ? -1.046 -15.293 0.437 1.00 88.00 293 VAL A O 1
ATOM 2169 N N . PRO A 1 294 ? -0.382 -13.201 -0.118 1.00 93.25 294 PRO A N 1
ATOM 2170 C CA . PRO A 1 294 ? -0.812 -12.598 1.135 1.00 93.25 294 PRO A CA 1
ATOM 2171 C C . PRO A 1 294 ? -2.273 -12.908 1.482 1.00 93.25 294 PRO A C 1
ATOM 2173 O O . PRO A 1 294 ? -3.128 -13.046 0.599 1.00 93.25 294 PRO A O 1
ATOM 2176 N N . ALA A 1 295 ? -2.572 -12.998 2.777 1.00 94.50 295 ALA A N 1
ATOM 2177 C CA . ALA A 1 295 ? -3.908 -13.323 3.249 1.00 94.50 295 ALA A CA 1
ATOM 2178 C C . ALA A 1 295 ? -4.976 -12.384 2.669 1.00 94.50 295 ALA A C 1
ATOM 2180 O O . ALA A 1 295 ? -4.833 -11.158 2.655 1.00 94.50 295 ALA A O 1
ATOM 2181 N N . GLY A 1 296 ? -6.067 -12.993 2.202 1.00 93.94 296 GLY A N 1
ATOM 2182 C CA . GLY A 1 296 ? -7.235 -12.323 1.636 1.00 93.94 296 GLY A CA 1
ATOM 2183 C C . GLY A 1 296 ? -7.100 -11.818 0.198 1.00 93.94 296 GLY A C 1
ATOM 2184 O O . GLY A 1 296 ? -8.021 -11.173 -0.300 1.00 93.94 296 GLY A O 1
ATOM 2185 N N . PHE A 1 297 ? -6.032 -12.181 -0.511 1.00 92.62 297 PHE A N 1
ATOM 2186 C CA . PHE A 1 297 ? -6.007 -12.131 -1.972 1.00 92.62 297 PHE A CA 1
ATOM 2187 C C . PHE A 1 297 ? -6.324 -13.524 -2.522 1.00 92.62 297 PHE A C 1
ATOM 2189 O O . PHE A 1 297 ? -5.586 -14.486 -2.315 1.00 92.62 297 PHE A O 1
ATOM 2196 N N . GLY A 1 298 ? -7.477 -13.663 -3.177 1.00 79.94 298 GLY A N 1
ATOM 2197 C CA . GLY A 1 298 ? -7.943 -14.968 -3.650 1.00 79.94 298 GLY A CA 1
ATOM 2198 C C . GLY A 1 298 ? -7.159 -15.454 -4.873 1.00 79.94 298 GLY A C 1
ATOM 2199 O O . GLY A 1 298 ? -6.963 -14.661 -5.794 1.00 79.94 298 GLY A O 1
ATOM 2200 N N . PRO A 1 299 ? -6.748 -16.737 -4.956 1.00 70.44 299 PRO A N 1
ATOM 2201 C CA . PRO A 1 299 ? -6.202 -17.288 -6.194 1.00 70.44 299 PRO A CA 1
ATOM 2202 C C . PRO A 1 299 ? -7.276 -17.281 -7.288 1.00 70.44 299 PRO A C 1
ATOM 2204 O O . PRO A 1 299 ? -8.408 -17.718 -7.052 1.00 70.44 299 PRO A O 1
ATOM 2207 N N . GLU A 1 300 ? -6.935 -16.831 -8.497 1.00 68.50 300 GLU A N 1
ATOM 2208 C CA . GLU A 1 300 ? -7.826 -17.018 -9.642 1.00 68.50 300 GLU A CA 1
ATOM 2209 C C . GLU A 1 300 ? -7.802 -18.505 -10.028 1.00 68.50 300 GLU A C 1
ATOM 2211 O O . GLU A 1 300 ? -6.777 -19.053 -10.451 1.00 68.50 300 GLU A O 1
ATOM 2216 N N . ILE A 1 301 ? -8.932 -19.193 -9.834 1.00 75.94 301 ILE A N 1
ATOM 2217 C CA . ILE A 1 301 ? -9.088 -20.579 -10.278 1.00 75.94 301 ILE A CA 1
ATOM 2218 C C . ILE A 1 301 ? -9.332 -20.567 -11.785 1.00 75.94 301 ILE A C 1
ATOM 2220 O O . ILE A 1 301 ? -10.408 -20.184 -12.250 1.00 75.94 301 ILE A O 1
ATOM 2224 N N . ILE A 1 302 ? -8.363 -21.068 -12.546 1.00 77.12 302 ILE A N 1
ATOM 2225 C CA . ILE A 1 302 ? -8.461 -21.185 -13.999 1.00 77.12 302 ILE A CA 1
ATOM 2226 C C . ILE A 1 302 ? -8.870 -22.602 -14.387 1.00 77.12 302 ILE A C 1
ATOM 2228 O O . ILE A 1 302 ? -8.351 -23.603 -13.891 1.00 77.12 302 ILE A O 1
ATOM 2232 N N . LEU A 1 303 ? -9.802 -22.691 -15.333 1.00 84.62 303 LEU A N 1
ATOM 2233 C CA . LEU A 1 303 ? -10.141 -23.936 -16.010 1.00 84.62 303 LEU A CA 1
ATOM 2234 C C . LEU A 1 303 ? -9.218 -24.130 -17.215 1.00 84.62 303 LEU A C 1
ATOM 2236 O O . LEU A 1 303 ? -9.426 -23.545 -18.278 1.00 84.62 303 LEU A O 1
ATOM 2240 N N . HIS A 1 304 ? -8.224 -25.002 -17.080 1.00 86.75 304 HIS A N 1
ATOM 2241 C CA . HIS A 1 304 ? -7.408 -25.423 -18.211 1.00 86.75 304 HIS A CA 1
ATOM 2242 C C . HIS A 1 304 ? -8.180 -26.440 -19.049 1.00 86.75 304 HIS A C 1
ATOM 2244 O O . HIS A 1 304 ? -8.546 -27.523 -18.583 1.00 86.75 304 HIS A O 1
ATOM 2250 N N . TYR A 1 305 ? -8.431 -26.087 -20.307 1.00 88.88 305 TYR A N 1
ATOM 2251 C CA . TYR A 1 305 ? -8.983 -27.013 -21.285 1.00 88.88 305 TYR A CA 1
ATOM 2252 C C . TYR A 1 305 ? -7.973 -28.126 -21.580 1.00 88.88 305 TYR A C 1
ATOM 2254 O O . TYR A 1 305 ? -6.859 -27.864 -22.033 1.00 88.88 305 TYR A O 1
ATOM 2262 N N . ILE A 1 306 ? -8.373 -29.379 -21.360 1.00 93.31 306 ILE A N 1
ATOM 2263 C CA . ILE A 1 306 ? -7.537 -30.536 -21.685 1.00 93.31 306 ILE A CA 1
ATOM 2264 C C . ILE A 1 306 ? -7.832 -30.922 -23.133 1.00 93.31 306 ILE A C 1
ATOM 2266 O O . ILE A 1 306 ? -8.807 -31.629 -23.396 1.00 93.31 306 ILE A O 1
ATOM 2270 N N . SER A 1 307 ? -7.006 -30.468 -24.079 1.00 89.62 307 SER A N 1
ATOM 2271 C CA . SER A 1 307 ? -7.243 -30.653 -25.523 1.00 89.62 307 SER A CA 1
ATOM 2272 C C . SER A 1 307 ? -7.525 -32.096 -25.925 1.00 89.62 307 SER A C 1
ATOM 2274 O O . SER A 1 307 ? -8.413 -32.360 -26.735 1.00 89.62 307 SER A O 1
ATOM 2276 N N . ASP A 1 308 ? -6.821 -33.031 -25.297 1.00 93.62 308 ASP A N 1
ATOM 2277 C CA . ASP A 1 308 ? -6.865 -34.454 -25.634 1.00 93.62 308 ASP A CA 1
ATOM 2278 C C . ASP A 1 308 ? -8.124 -35.158 -25.100 1.00 93.62 308 ASP A C 1
ATOM 2280 O O . ASP A 1 308 ? -8.372 -36.323 -25.404 1.00 93.62 308 ASP A O 1
ATOM 2284 N N . SER A 1 309 ? -8.945 -34.460 -24.309 1.00 92.75 309 SER A N 1
ATOM 2285 C CA . SER A 1 309 ? -10.206 -34.982 -23.771 1.00 92.75 309 SER A CA 1
ATOM 2286 C C . SER A 1 309 ? -11.407 -34.808 -24.705 1.00 92.75 309 SER A C 1
ATOM 2288 O O . SER A 1 309 ? -12.500 -35.298 -24.401 1.00 92.75 309 SER A O 1
ATOM 2290 N N . TYR A 1 310 ? -11.226 -34.101 -25.822 1.00 93.12 310 TYR A N 1
ATOM 2291 C CA . TYR A 1 310 ? -12.292 -33.848 -26.778 1.00 93.12 310 TYR A CA 1
ATOM 2292 C C . TYR A 1 310 ? -12.867 -35.150 -27.340 1.00 93.12 310 TYR A C 1
ATOM 2294 O O . TYR A 1 310 ? -12.155 -35.993 -27.888 1.00 93.12 310 TYR A O 1
ATOM 2302 N N . SER A 1 311 ? -14.188 -35.290 -27.255 1.00 92.81 311 SER A N 1
ATOM 2303 C CA . SER A 1 311 ? -14.913 -36.380 -27.904 1.00 92.81 311 SER A CA 1
ATOM 2304 C C . SER A 1 311 ? -16.288 -35.934 -28.396 1.00 92.81 311 SER A C 1
ATOM 2306 O O . SER A 1 311 ? -17.016 -35.209 -27.714 1.00 92.81 311 SER A O 1
ATOM 2308 N N . GLU A 1 312 ? -16.662 -36.394 -29.591 1.00 89.31 312 GLU A N 1
ATOM 2309 C CA . GLU A 1 312 ? -18.036 -36.301 -30.080 1.00 89.31 312 GLU A CA 1
ATOM 2310 C C . GLU A 1 312 ? -18.814 -37.532 -29.622 1.00 89.31 312 GLU A C 1
ATOM 2312 O O . GLU A 1 312 ? -18.416 -38.671 -29.874 1.00 89.31 312 GLU A O 1
ATOM 2317 N N . VAL A 1 313 ? -19.938 -37.306 -28.951 1.00 84.56 313 VAL A N 1
ATOM 2318 C CA . VAL A 1 313 ? -20.809 -38.370 -28.461 1.00 84.56 313 VAL A CA 1
ATOM 2319 C C . VAL A 1 313 ? -22.038 -38.422 -29.362 1.00 84.56 313 VAL A C 1
ATOM 2321 O O . VAL A 1 313 ? -22.765 -37.436 -29.496 1.00 84.56 313 VAL A O 1
ATOM 2324 N N . SER A 1 314 ? -22.271 -39.565 -30.006 1.00 79.06 314 SER A N 1
ATOM 2325 C CA . SER A 1 314 ? -23.517 -39.817 -30.730 1.00 79.06 314 SER A CA 1
ATOM 2326 C C . SER A 1 314 ? -24.642 -40.059 -29.722 1.00 79.06 314 SER A C 1
ATOM 2328 O O . SER A 1 314 ? -24.556 -41.013 -28.945 1.00 79.06 314 SER A O 1
ATOM 2330 N N . GLY A 1 315 ? -25.644 -39.176 -29.722 1.00 64.56 315 GLY A N 1
ATOM 2331 C CA . GLY A 1 315 ? -26.886 -39.336 -28.957 1.00 64.56 315 GLY A CA 1
ATOM 2332 C C . GLY A 1 315 ? -27.847 -40.335 -29.582 1.00 64.56 315 GLY A C 1
ATOM 2333 O O . GLY A 1 315 ? -27.787 -40.514 -30.821 1.00 64.56 315 GLY A O 1
#

Foldseek 3Di:
DDWDKDFDWDKDFDDQCQQQAQEEEAAAAEEAAAEEFAAPVDLSLHEYEFALQPHQAREEHEAQYERLAAYEYQHQSHDYHAYYQRRAYVNDHDPVRCVSYHHNDDDGDDFDFQLVVLLVLADEEDDLVPDDLCAEEEDESYEYDEPSADARNYEYEYAEEYEYEPQYHHHYLEEYEYLYAYGAPDALAAPPARHEDEYQEEYEYDWVLPGDPDPSSVPRNVQAAHHYHHRNYAYEYQYDYAERGHEHEYQEYEYEHAHEHEYQTHYYHSHNDYHYYYHHYYYYRHPPPPPDDGGRRDTDIDTHTPVVRIDIDDD

pLDDT: mean 94.43, std 7.32, range [50.59, 98.88]